Protein AF-A0A7S1ZWE1-F1 (afdb_monomer)

Mean predicted aligned error: 7.8 Å

Solvent-accessible surface area (backbone atoms only — not comparable to full-atom values): 15189 Å² total; per-residue (Å²): 117,78,50,63,82,40,37,36,95,47,71,61,21,52,50,37,43,72,73,41,57,68,42,61,48,43,5,52,45,46,49,44,50,51,55,50,45,71,73,50,65,96,72,86,59,89,56,47,69,55,62,68,70,50,79,91,72,79,73,26,60,78,77,51,53,70,70,60,45,57,70,66,75,43,65,64,58,48,55,51,38,51,50,48,54,53,52,52,51,51,52,48,62,58,24,46,47,71,77,56,55,70,68,57,41,48,52,19,30,48,51,37,63,57,35,44,50,73,43,50,61,68,87,61,60,59,75,68,61,62,68,54,53,52,44,51,51,50,37,51,50,38,45,74,70,63,79,51,52,68,66,60,40,48,52,53,49,49,49,54,54,53,50,48,52,42,57,51,65,46,47,28,61,75,69,68,46,70,38,76,44,75,47,82,77,65,52,69,48,45,75,35,62,95,90,65,42,44,34,44,79,45,74,40,53,97,74,60,39,77,45,78,42,70,53,89,90,55,84,79,58,94,92,56,86,66,24,24,62,88,62,92,54,25,42,68,54,32,25,58,45,66,42,43,72,66,84,87,46,91,48,51,73,83,82,78,78,87,131

Organism: Trieres chinensis (NCBI:txid1514140)

Sequence (259 aa):
REVEGFLGGRRESKRAYRDAPWWARMSLRLNALDKASATLGREGKDATAWLRSLPRKYDTPLHWSDDQLDACQYRHLNDAVENQRRRWRSAYDAISPDSVAYDEFVWGCETARSRCFSGPYSGTGAFDPKPYALTLFLVAGYVGTGLGTIEQAANGAALVLCGTVLKDFVLPKFLGSRKYVLCPYIDMANHVGTGGAQGEVAFEYFSDGYSLAVSGGRSVGAGEEVFISYGPRSNDQLLQYYGFSERANPHDVYVMPPL

Nearest PDB structures (foldseek):
  8qma-assembly1_J  TM=7.521E-01  e=1.037E-05  Sinapis alba
  8ras-assembly1_L  TM=7.416E-01  e=3.005E-05  Sinapis alba
  8rdj-assembly1_L  TM=7.555E-01  e=5.884E-05  Sinapis alba
  6ict-assembly1_A  TM=7.343E-01  e=5.261E-05  Homo 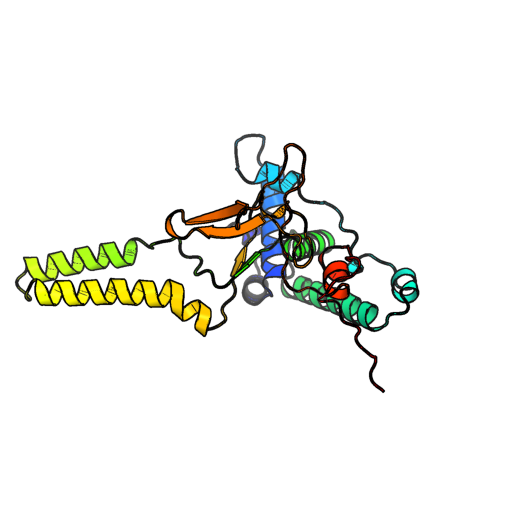sapiens
  8wa1-assembly1_J  TM=7.442E-01  e=1.289E-04  Nicotiana tabacum

InterPro domains:
  IPR046341 SET domain superfamily [SSF82199] (18-246)
  IPR050600 SETD3/SETD6 methyltransferase [PTHR13271] (49-254)

Secondary structure (DSSP, 8-state):
-GGGGTS-S-HHHHHHHHHS-HHHHHHHHHHHHHHHHHHS-SS--TTHHHHHHS-S---SGGGS-HHHHHHTT-HHHHHHHHHHHHHHHHHHHHH--SS--HHHHHHHHHHHHHH-EEE----SPSS-HHHHHHHHHHHHHHHHTTSS-HHHHHHHHHHHHHHHHIIIIIHHHHTTPPEEE--TTGGGPPB--TTT--EEEEEETTTTEEEEEE-TT----TT----B---S--HHHHHHHHS---TT-TT----PPP-

Structure (mmCIF, N/CA/C/O backbone):
data_AF-A0A7S1ZWE1-F1
#
_entry.id   AF-A0A7S1ZWE1-F1
#
loop_
_atom_site.group_PDB
_atom_site.id
_atom_site.type_symbol
_atom_site.label_atom_id
_atom_site.label_alt_id
_atom_site.label_comp_id
_atom_site.label_asym_id
_atom_site.label_entity_id
_atom_site.label_seq_id
_atom_site.pdbx_PDB_ins_code
_atom_site.Cartn_x
_atom_site.Cartn_y
_atom_site.Cartn_z
_atom_site.occupancy
_atom_site.B_iso_or_equiv
_atom_site.auth_seq_id
_atom_site.auth_comp_id
_atom_site.auth_asym_id
_atom_site.auth_atom_id
_atom_site.pdbx_PDB_model_num
ATOM 1 N N . ARG A 1 1 ? -11.728 15.839 3.314 1.00 44.72 1 ARG A N 1
ATOM 2 C CA . ARG A 1 1 ? -11.430 17.285 3.327 1.00 44.72 1 ARG A CA 1
ATOM 3 C C . ARG A 1 1 ? -10.074 17.600 2.698 1.00 44.72 1 ARG A C 1
ATOM 5 O O . ARG A 1 1 ? -10.073 18.378 1.766 1.00 44.72 1 ARG A O 1
ATOM 12 N N . GLU A 1 2 ? -8.955 16.967 3.080 1.00 58.53 2 GLU A N 1
ATOM 13 C CA . GLU A 1 2 ? -7.629 17.313 2.501 1.00 58.53 2 GLU A CA 1
ATOM 14 C C . GLU A 1 2 ? -7.470 17.031 0.993 1.00 58.53 2 GLU A C 1
ATOM 16 O O . GLU A 1 2 ? -6.880 17.836 0.287 1.00 58.53 2 GLU A O 1
ATOM 21 N N . VAL A 1 3 ? -8.038 15.939 0.463 1.00 58.56 3 VAL A N 1
ATOM 22 C CA . VAL A 1 3 ? -7.882 15.575 -0.967 1.00 58.56 3 VAL A CA 1
ATOM 23 C C . VAL A 1 3 ? -8.839 16.353 -1.886 1.00 58.56 3 VAL A C 1
ATOM 25 O O . VAL A 1 3 ? -8.628 16.424 -3.090 1.00 58.56 3 VAL A O 1
ATOM 28 N N . GLU A 1 4 ? -9.888 16.985 -1.346 1.00 62.97 4 GLU A N 1
ATOM 29 C CA . GLU A 1 4 ? -10.929 17.640 -2.158 1.00 62.97 4 GLU A CA 1
ATOM 30 C C . GLU A 1 4 ? -10.436 18.883 -2.906 1.00 62.97 4 GLU A C 1
ATOM 32 O O . GLU A 1 4 ? -11.048 19.239 -3.905 1.00 62.97 4 GLU A O 1
ATOM 37 N N . GLY A 1 5 ? -9.338 19.503 -2.459 1.00 63.78 5 GLY A N 1
ATOM 38 C CA . GLY A 1 5 ? -8.673 20.591 -3.187 1.00 63.78 5 GLY A CA 1
ATOM 39 C C . GLY A 1 5 ? -7.777 20.122 -4.341 1.00 63.78 5 GLY A C 1
ATOM 40 O O . GLY A 1 5 ? -7.359 20.941 -5.149 1.00 63.78 5 GLY A O 1
ATOM 41 N N . PHE A 1 6 ? -7.481 18.819 -4.421 1.00 64.50 6 PHE A N 1
ATOM 42 C CA . PHE A 1 6 ? -6.636 18.211 -5.463 1.00 64.50 6 PHE A CA 1
ATOM 43 C C . PHE A 1 6 ? -7.454 17.498 -6.545 1.00 64.50 6 PHE A C 1
ATOM 45 O O . PHE A 1 6 ? -6.979 17.271 -7.658 1.00 64.50 6 PHE A O 1
ATOM 52 N N . LEU A 1 7 ? -8.692 17.131 -6.211 1.00 67.50 7 LEU A N 1
ATOM 53 C CA . LEU A 1 7 ? -9.666 16.628 -7.168 1.00 67.50 7 LEU A CA 1
ATOM 54 C C . LEU A 1 7 ? -10.270 17.823 -7.885 1.00 67.50 7 LEU A C 1
ATOM 56 O O . LEU A 1 7 ? -10.742 18.747 -7.221 1.00 67.50 7 LEU A O 1
ATOM 60 N N . GLY A 1 8 ? -10.304 17.792 -9.216 1.00 60.78 8 GLY A N 1
ATOM 61 C CA . GLY A 1 8 ? -10.939 18.877 -9.944 1.00 60.78 8 GLY A CA 1
ATOM 62 C C . GLY A 1 8 ? -12.375 19.100 -9.489 1.00 60.78 8 GLY A C 1
ATOM 63 O O . GLY A 1 8 ? -13.066 18.174 -9.049 1.00 60.78 8 GLY A O 1
ATOM 64 N N . GLY A 1 9 ? -12.848 20.346 -9.587 1.00 63.97 9 GLY A N 1
ATOM 65 C CA . GLY A 1 9 ? -14.194 20.747 -9.145 1.00 63.97 9 GLY A CA 1
ATOM 66 C C . GLY A 1 9 ? -15.340 19.955 -9.802 1.00 63.97 9 GLY A C 1
ATOM 67 O O . GLY A 1 9 ? -16.495 20.057 -9.387 1.00 63.97 9 GLY A O 1
ATOM 68 N N . ARG A 1 10 ? -15.021 19.126 -10.802 1.00 76.00 10 ARG A N 1
ATOM 69 C CA . ARG A 1 10 ? -15.922 18.236 -11.529 1.00 76.00 10 ARG A CA 1
ATOM 70 C C . ARG A 1 10 ? -16.423 17.089 -10.647 1.00 76.00 10 ARG A C 1
ATOM 72 O O . ARG A 1 10 ? -15.665 16.328 -10.045 1.00 76.00 10 ARG A O 1
ATOM 79 N N . ARG A 1 11 ? -17.745 16.905 -10.638 1.00 78.75 11 ARG A N 1
ATOM 80 C CA . ARG A 1 11 ? -18.433 15.797 -9.949 1.00 78.75 11 ARG A CA 1
ATOM 81 C C . ARG A 1 11 ? -17.933 14.421 -10.407 1.00 78.75 11 ARG A C 1
ATOM 83 O O . ARG A 1 11 ? -17.868 13.497 -9.600 1.00 78.75 11 ARG A O 1
ATOM 90 N N . GLU A 1 12 ? -17.567 14.304 -11.680 1.00 81.25 12 GLU A N 1
ATOM 91 C CA . GLU A 1 12 ? -17.036 13.080 -12.284 1.00 81.25 12 GLU A CA 1
ATOM 92 C C . GLU A 1 12 ? -15.679 12.690 -11.693 1.00 81.25 12 GLU A C 1
ATOM 94 O O . GLU A 1 12 ? -15.538 11.556 -11.249 1.00 81.25 12 GLU A O 1
ATOM 99 N N . SER A 1 13 ? -14.744 13.635 -11.546 1.00 83.50 13 SER A N 1
ATOM 100 C CA . SER A 1 13 ? -13.440 13.402 -10.906 1.00 83.50 13 SER A CA 1
ATOM 101 C C . SER A 1 13 ? -13.579 12.909 -9.464 1.00 83.50 13 SER A C 1
ATOM 103 O O . SER A 1 13 ? -12.901 11.972 -9.046 1.00 83.50 13 SER A O 1
ATOM 105 N N . LYS A 1 14 ? -14.516 13.479 -8.693 1.00 86.69 14 LYS A N 1
ATOM 106 C CA . LYS A 1 14 ? -14.792 13.031 -7.315 1.00 86.69 14 LYS A CA 1
ATOM 107 C C . LYS A 1 14 ? -15.352 11.611 -7.264 1.00 86.69 14 LYS A C 1
ATOM 109 O O . LYS A 1 14 ? -14.991 10.835 -6.377 1.00 86.69 14 LYS A O 1
ATOM 114 N N . ARG A 1 15 ? -16.229 11.261 -8.211 1.00 89.88 15 ARG A N 1
ATOM 115 C CA . ARG A 1 15 ? -16.758 9.900 -8.341 1.00 89.88 15 ARG A CA 1
ATOM 116 C C . ARG A 1 15 ? -15.655 8.924 -8.750 1.00 89.88 15 ARG A C 1
ATOM 118 O O . ARG A 1 15 ? -15.488 7.913 -8.078 1.00 89.88 15 ARG A O 1
ATOM 125 N N . ALA A 1 16 ? -14.884 9.257 -9.783 1.00 91.25 16 ALA A N 1
ATOM 126 C CA . ALA A 1 16 ? -13.767 8.453 -10.259 1.00 91.25 16 ALA A CA 1
ATOM 127 C C . ALA A 1 16 ? -12.745 8.202 -9.145 1.00 91.25 16 ALA A C 1
ATOM 129 O O . ALA A 1 16 ? -12.340 7.065 -8.944 1.00 91.25 16 ALA A O 1
ATOM 130 N N . TYR A 1 17 ? -12.412 9.219 -8.343 1.00 91.88 17 TYR A N 1
ATOM 131 C CA . TYR A 1 17 ? -11.560 9.058 -7.164 1.00 91.88 17 TYR A CA 1
ATOM 132 C C . TYR A 1 17 ? -12.131 8.063 -6.152 1.00 91.88 17 TYR A C 1
ATOM 134 O O . TYR A 1 17 ? -11.409 7.191 -5.678 1.00 91.88 17 TYR A O 1
ATOM 142 N N . ARG A 1 18 ? -13.416 8.178 -5.796 1.00 91.06 18 ARG A N 1
ATOM 143 C CA . ARG A 1 18 ? -14.047 7.278 -4.819 1.00 91.06 18 ARG A CA 1
ATOM 144 C C . ARG A 1 18 ? -14.036 5.827 -5.300 1.00 91.06 18 ARG A C 1
ATOM 146 O O . ARG A 1 18 ? -13.806 4.928 -4.492 1.00 91.06 18 ARG A O 1
ATOM 153 N N . ASP A 1 19 ? -14.267 5.639 -6.593 1.00 93.56 19 ASP A N 1
ATOM 154 C CA . ASP A 1 19 ? -14.369 4.334 -7.237 1.00 93.56 19 ASP A CA 1
ATOM 155 C C . ASP A 1 19 ? -12.970 3.794 -7.648 1.00 93.56 19 ASP A C 1
ATOM 157 O O . ASP A 1 19 ? -12.836 2.643 -8.062 1.00 93.56 19 ASP A O 1
ATOM 161 N N . ALA A 1 20 ? -11.904 4.592 -7.485 1.00 94.44 20 ALA A N 1
ATOM 162 C CA . ALA A 1 20 ? -10.542 4.224 -7.852 1.00 94.44 20 ALA A CA 1
ATOM 163 C C . ALA A 1 20 ? -9.917 3.172 -6.911 1.00 94.44 20 ALA A C 1
ATOM 165 O O . ALA A 1 20 ? -10.218 3.112 -5.705 1.00 94.44 20 ALA A O 1
ATOM 166 N N . PRO A 1 21 ? -8.952 2.381 -7.420 1.00 95.00 21 PRO A N 1
ATOM 167 C CA . PRO A 1 21 ? -8.169 1.465 -6.601 1.00 95.00 21 PRO A CA 1
ATOM 168 C C . PRO A 1 21 ? -7.508 2.157 -5.403 1.00 95.00 21 PRO A C 1
ATOM 170 O O . PRO A 1 21 ? -7.177 3.343 -5.437 1.00 95.00 21 PRO A O 1
ATOM 173 N N . TRP A 1 22 ? -7.285 1.400 -4.327 1.00 94.50 22 TRP A N 1
ATOM 174 C CA . TRP A 1 22 ? -6.736 1.934 -3.074 1.00 94.50 22 TRP A CA 1
ATOM 175 C C . TRP A 1 22 ? -5.396 2.667 -3.266 1.00 94.50 22 TRP A C 1
ATOM 177 O O . TRP A 1 22 ? -5.188 3.703 -2.644 1.00 94.50 22 TRP A O 1
ATOM 187 N N . TRP A 1 23 ? -4.524 2.178 -4.154 1.00 96.06 23 TRP A N 1
ATOM 188 C CA . TRP A 1 23 ? -3.208 2.767 -4.415 1.00 96.06 23 TRP A CA 1
ATOM 189 C C . TRP A 1 23 ? -3.314 4.126 -5.115 1.00 96.06 23 TRP A C 1
ATOM 191 O O . TRP A 1 23 ? -2.570 5.037 -4.773 1.00 96.06 23 TRP A O 1
ATOM 201 N N . ALA A 1 24 ? -4.290 4.309 -6.011 1.00 96.88 24 ALA A N 1
ATOM 202 C CA . ALA A 1 24 ? -4.533 5.588 -6.679 1.00 96.88 24 ALA A CA 1
ATOM 203 C C . ALA A 1 24 ? -5.062 6.620 -5.678 1.00 96.88 24 ALA A C 1
ATOM 205 O O . ALA A 1 24 ? -4.609 7.765 -5.630 1.00 96.88 24 ALA A O 1
ATOM 206 N N . ARG A 1 25 ? -5.993 6.187 -4.815 1.00 94.94 25 ARG A N 1
ATOM 207 C CA . ARG A 1 25 ? -6.528 7.031 -3.742 1.00 94.94 25 ARG A CA 1
ATOM 208 C C . ARG A 1 25 ? -5.453 7.435 -2.736 1.00 94.94 25 ARG A C 1
ATOM 210 O O . ARG A 1 25 ? -5.439 8.588 -2.306 1.00 94.94 25 ARG A O 1
ATOM 217 N N . MET A 1 26 ? -4.572 6.500 -2.374 1.00 94.62 26 MET A N 1
ATOM 218 C CA . MET A 1 26 ? -3.449 6.747 -1.470 1.00 94.62 26 MET A CA 1
ATOM 219 C C . MET A 1 26 ? -2.411 7.670 -2.111 1.00 94.62 26 MET A C 1
ATOM 221 O O . MET A 1 26 ? -1.960 8.597 -1.451 1.00 94.62 26 MET A O 1
ATOM 225 N N . SER A 1 27 ? -2.106 7.489 -3.400 1.00 96.44 27 SER A N 1
ATOM 226 C CA . SER A 1 27 ? -1.184 8.349 -4.148 1.00 96.44 27 SER A CA 1
ATOM 227 C C . SER A 1 27 ? -1.590 9.823 -4.097 1.00 96.44 27 SER A C 1
ATOM 229 O O . SER A 1 27 ? -0.787 10.683 -3.735 1.00 96.44 27 SER A O 1
ATOM 231 N N . LEU A 1 28 ? -2.860 10.132 -4.375 1.00 94.94 28 LEU A N 1
ATOM 232 C CA . LEU A 1 28 ? -3.343 11.514 -4.314 1.00 94.94 28 LEU A CA 1
ATOM 233 C C . LEU A 1 28 ? -3.341 12.074 -2.889 1.00 94.94 28 LEU A C 1
ATOM 235 O O . LEU A 1 28 ? -3.086 13.259 -2.695 1.00 94.94 28 LEU A O 1
ATOM 239 N N . ARG A 1 29 ? -3.587 11.229 -1.881 1.00 91.81 29 ARG A N 1
ATOM 240 C CA . ARG A 1 29 ? -3.512 11.643 -0.476 1.00 91.81 29 ARG A CA 1
ATOM 241 C C . ARG A 1 29 ? -2.075 11.928 -0.042 1.00 91.81 29 ARG A C 1
ATOM 243 O O . ARG A 1 29 ? -1.851 12.922 0.636 1.00 91.81 29 ARG A O 1
ATOM 250 N N . LEU A 1 30 ? -1.117 11.106 -0.464 1.00 92.69 30 LEU A N 1
ATOM 251 C CA . LEU A 1 30 ? 0.311 11.329 -0.242 1.00 92.69 30 LEU A CA 1
ATOM 252 C C . LEU A 1 30 ? 0.774 12.636 -0.879 1.00 92.69 30 LEU A C 1
ATOM 254 O O . LEU A 1 30 ? 1.405 13.441 -0.209 1.00 92.69 30 LEU A O 1
ATOM 258 N N . ASN A 1 31 ? 0.390 12.886 -2.129 1.00 93.25 31 ASN A N 1
ATOM 259 C CA . ASN A 1 31 ? 0.706 14.136 -2.816 1.00 93.25 31 ASN A CA 1
ATOM 260 C C . ASN A 1 31 ? 0.089 15.360 -2.129 1.00 93.25 31 ASN A C 1
ATOM 262 O O . ASN A 1 31 ? 0.745 16.391 -1.995 1.00 93.25 31 ASN A O 1
ATOM 266 N N . ALA A 1 32 ? -1.154 15.241 -1.654 1.00 88.38 32 ALA A N 1
ATOM 267 C CA . ALA A 1 32 ? -1.799 16.297 -0.885 1.00 88.38 32 ALA A CA 1
ATOM 268 C C . ALA A 1 32 ? -1.034 16.610 0.412 1.00 88.38 32 ALA A C 1
ATOM 270 O O . ALA A 1 32 ? -0.810 17.778 0.732 1.00 88.38 32 ALA A O 1
ATOM 271 N N . LEU A 1 33 ? -0.603 15.569 1.132 1.00 86.88 33 LEU A N 1
ATOM 272 C CA . LEU A 1 33 ? 0.180 15.698 2.360 1.00 86.88 33 LEU A CA 1
ATOM 273 C C . LEU A 1 33 ? 1.576 16.272 2.098 1.00 86.88 33 LEU A C 1
ATOM 275 O O . LEU A 1 33 ? 1.996 17.172 2.819 1.00 86.88 33 LEU A O 1
ATOM 279 N N . ASP A 1 34 ? 2.271 15.805 1.062 1.00 87.88 34 ASP A N 1
ATOM 280 C CA . ASP A 1 34 ? 3.615 16.267 0.703 1.00 87.88 34 ASP A CA 1
ATOM 281 C C . ASP A 1 34 ? 3.607 17.761 0.342 1.00 87.88 34 ASP A C 1
ATOM 283 O O . ASP A 1 34 ? 4.366 18.545 0.916 1.00 87.88 34 ASP A O 1
ATOM 287 N N . LYS A 1 35 ? 2.648 18.196 -0.485 1.00 86.00 35 LYS A N 1
ATOM 288 C CA . LYS A 1 35 ? 2.465 19.612 -0.850 1.00 86.00 35 LYS A CA 1
ATOM 289 C C . LYS A 1 35 ? 2.065 20.478 0.339 1.00 86.00 35 LYS A C 1
ATOM 291 O O . LYS A 1 35 ? 2.621 21.560 0.523 1.00 86.00 35 LYS A O 1
ATOM 296 N N . ALA A 1 36 ? 1.160 19.994 1.190 1.00 80.12 36 ALA A N 1
ATOM 297 C CA . ALA A 1 36 ? 0.822 20.694 2.426 1.00 80.12 36 ALA A CA 1
ATOM 298 C C . ALA A 1 36 ? 2.052 20.832 3.345 1.00 80.12 36 ALA A C 1
ATOM 300 O O . ALA A 1 36 ? 2.296 21.911 3.885 1.00 80.12 36 ALA A O 1
ATOM 301 N N . SER A 1 37 ? 2.867 19.779 3.471 1.00 73.75 37 SER A N 1
ATOM 302 C CA . SER A 1 37 ? 4.083 19.768 4.297 1.00 73.75 37 SER A CA 1
ATOM 303 C C . SER A 1 37 ? 5.174 20.722 3.799 1.00 73.75 37 SER A C 1
ATOM 305 O O . SER A 1 37 ? 5.972 21.210 4.597 1.00 73.75 37 SER A O 1
ATOM 307 N N . ALA A 1 38 ? 5.194 21.026 2.497 1.00 68.12 38 ALA A N 1
ATOM 308 C CA . ALA A 1 38 ? 6.100 22.010 1.913 1.00 68.12 38 ALA A CA 1
ATOM 309 C C . ALA A 1 38 ? 5.701 23.456 2.264 1.00 68.12 38 ALA A C 1
ATOM 311 O O . ALA A 1 38 ? 6.566 24.315 2.408 1.00 68.12 38 ALA A O 1
ATOM 312 N N . THR A 1 39 ? 4.400 23.722 2.430 1.00 62.66 39 THR A N 1
ATOM 313 C CA . THR A 1 39 ? 3.870 25.062 2.764 1.00 62.66 39 THR A CA 1
ATOM 314 C C . THR A 1 39 ? 3.837 25.361 4.261 1.00 62.66 39 THR A C 1
ATOM 316 O O . THR A 1 39 ? 3.844 26.520 4.671 1.00 62.66 39 THR A O 1
ATOM 319 N N . LEU A 1 40 ? 3.804 24.320 5.089 1.00 54.59 40 LEU A N 1
ATOM 320 C CA . LEU A 1 40 ? 3.782 24.437 6.537 1.00 54.59 40 LEU A CA 1
ATOM 321 C C . LEU A 1 40 ? 5.234 24.434 7.021 1.00 54.59 40 LEU A C 1
ATOM 323 O O . LEU A 1 40 ? 5.912 23.407 6.993 1.00 54.59 40 LEU A O 1
ATOM 327 N N . GLY A 1 41 ? 5.731 25.608 7.419 1.00 50.34 41 GLY A N 1
ATOM 328 C CA . GLY A 1 41 ? 7.024 25.758 8.089 1.00 50.34 41 GLY A CA 1
ATOM 329 C C . GLY A 1 41 ? 7.151 24.868 9.337 1.00 50.34 41 GLY A C 1
ATOM 330 O O . GLY A 1 41 ? 6.238 24.126 9.679 1.00 50.34 41 GLY A O 1
ATOM 331 N N . ARG A 1 42 ? 8.305 24.934 10.018 1.00 49.84 42 ARG A N 1
ATOM 332 C CA . ARG A 1 42 ? 8.778 24.062 11.128 1.00 49.84 42 ARG A CA 1
ATOM 333 C C . ARG A 1 42 ? 7.866 23.920 12.372 1.00 49.84 42 ARG A C 1
ATOM 335 O O . ARG A 1 42 ? 8.322 23.422 13.395 1.00 49.84 42 ARG A O 1
ATOM 342 N N . GLU A 1 43 ? 6.599 24.290 12.310 1.00 43.59 43 GLU A N 1
ATOM 343 C CA . GLU A 1 43 ? 5.616 24.070 13.364 1.00 43.59 43 GLU A CA 1
ATOM 344 C C . GLU A 1 43 ? 4.913 22.716 13.170 1.00 43.59 43 GLU A C 1
ATOM 346 O O . GLU A 1 43 ? 3.870 22.594 12.532 1.00 43.59 43 GLU A O 1
ATOM 351 N N . GLY A 1 44 ? 5.553 21.670 13.698 1.00 46.59 44 GLY A N 1
ATOM 352 C CA . GLY A 1 44 ? 4.895 20.527 14.343 1.00 46.59 44 GLY A CA 1
ATOM 353 C C . GLY A 1 44 ? 3.637 19.924 13.706 1.00 46.59 44 GLY A C 1
ATOM 354 O O . GLY A 1 44 ? 2.654 19.718 14.412 1.00 46.59 44 GLY A O 1
ATOM 355 N N . LYS A 1 45 ? 3.658 19.555 12.418 1.00 52.62 45 LYS A N 1
ATOM 356 C CA . LYS A 1 45 ? 2.796 18.461 11.933 1.00 52.62 45 LYS A CA 1
ATOM 357 C C . LYS A 1 45 ? 3.604 17.169 11.866 1.00 52.62 45 LYS A C 1
ATOM 359 O O . LYS A 1 45 ? 4.577 17.078 11.119 1.00 52.62 45 LYS A O 1
ATOM 364 N N . ASP A 1 46 ? 3.165 16.192 12.652 1.00 67.06 46 ASP A N 1
ATOM 365 C CA . ASP A 1 46 ? 3.880 14.967 13.047 1.00 67.06 46 ASP A CA 1
ATOM 366 C C . ASP A 1 46 ? 4.411 14.115 11.870 1.00 67.06 46 ASP A C 1
ATOM 368 O O . ASP A 1 46 ? 5.417 13.421 11.977 1.00 67.06 46 ASP A O 1
ATOM 372 N N . ALA A 1 47 ? 3.793 14.218 10.688 1.00 74.69 47 ALA A N 1
ATOM 373 C CA . ALA A 1 47 ? 4.159 13.421 9.514 1.00 74.69 47 ALA A CA 1
ATOM 374 C C . ALA A 1 47 ? 5.215 14.063 8.590 1.00 74.69 47 ALA A C 1
ATOM 376 O O . ALA A 1 47 ? 5.715 13.392 7.689 1.00 74.69 47 ALA A O 1
ATOM 377 N N . THR A 1 48 ? 5.571 15.341 8.765 1.00 82.44 48 THR A N 1
ATOM 378 C CA . THR A 1 48 ? 6.456 16.049 7.818 1.00 82.44 48 THR A CA 1
ATOM 379 C C . THR A 1 48 ? 7.868 15.458 7.774 1.00 82.44 48 THR A C 1
ATOM 381 O O . THR A 1 48 ? 8.466 15.370 6.703 1.00 82.44 48 THR A O 1
ATOM 384 N N . ALA A 1 49 ? 8.416 15.043 8.922 1.00 85.75 49 ALA A N 1
ATOM 385 C CA . ALA A 1 49 ? 9.735 14.408 8.975 1.00 85.75 49 ALA A CA 1
ATOM 386 C C . ALA A 1 49 ? 9.742 13.071 8.219 1.00 85.75 49 ALA A C 1
ATOM 388 O O . ALA A 1 49 ? 10.638 12.827 7.414 1.00 85.75 49 ALA A O 1
ATOM 389 N N . TRP A 1 50 ? 8.698 12.263 8.413 1.00 89.88 50 TRP A N 1
ATOM 390 C CA . TRP A 1 50 ? 8.502 11.011 7.688 1.00 89.88 50 TRP A CA 1
ATOM 391 C C . TRP A 1 50 ? 8.311 11.235 6.179 1.00 89.88 50 TRP A C 1
ATOM 393 O O . TRP A 1 50 ? 8.990 10.602 5.382 1.00 89.88 50 TRP A O 1
ATOM 403 N N . LEU A 1 51 ? 7.484 12.196 5.751 1.00 90.44 51 LEU A N 1
ATOM 404 C CA . LEU A 1 51 ? 7.314 12.514 4.320 1.00 90.44 51 LEU A CA 1
ATOM 405 C C . LEU A 1 51 ? 8.635 12.916 3.648 1.00 90.44 51 LEU A C 1
ATOM 407 O O . LEU A 1 51 ? 8.886 12.584 2.488 1.00 90.44 51 LEU A O 1
ATOM 411 N N . ARG A 1 52 ? 9.506 13.626 4.374 1.00 89.69 52 ARG A N 1
ATOM 412 C CA . ARG A 1 52 ? 10.839 14.002 3.884 1.00 89.69 52 ARG A CA 1
ATOM 413 C C . ARG A 1 52 ? 11.808 12.824 3.817 1.00 89.69 52 ARG A C 1
ATOM 415 O O . ARG A 1 52 ? 12.714 12.882 2.993 1.00 89.69 52 ARG A O 1
ATOM 422 N N . SER A 1 53 ? 11.633 11.789 4.641 1.00 91.38 53 SER A N 1
ATOM 423 C CA . SER A 1 53 ? 12.475 10.588 4.591 1.00 91.38 53 SER A CA 1
ATOM 424 C C . SER A 1 53 ? 12.059 9.598 3.500 1.00 91.38 53 SER A C 1
ATOM 426 O O . SER A 1 53 ? 12.819 8.679 3.198 1.00 91.38 53 SER A O 1
ATOM 428 N N . LEU A 1 54 ? 10.888 9.779 2.877 1.00 94.12 54 LEU A N 1
ATOM 429 C CA . LEU A 1 54 ? 10.444 8.925 1.777 1.00 94.12 54 LEU A CA 1
ATOM 430 C C . LEU A 1 54 ? 11.349 9.064 0.535 1.00 94.12 54 LEU A C 1
ATOM 432 O O . LEU A 1 54 ? 11.736 10.183 0.175 1.00 94.12 54 LEU A O 1
ATOM 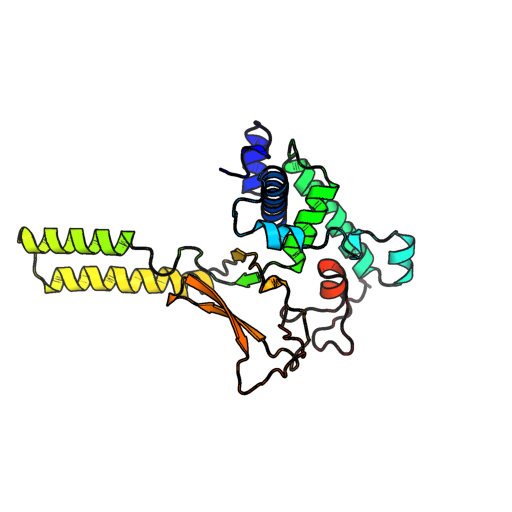436 N N . PRO A 1 55 ? 11.625 7.956 -0.185 1.00 94.69 55 PRO A N 1
ATOM 437 C CA . PRO A 1 55 ? 12.336 7.995 -1.455 1.00 94.69 55 PRO A CA 1
ATOM 438 C C . PRO A 1 55 ? 11.625 8.900 -2.459 1.00 94.69 55 PRO A C 1
ATOM 440 O O . PRO A 1 55 ? 10.402 8.858 -2.602 1.00 94.69 55 PRO A O 1
ATOM 443 N N . ARG A 1 56 ? 12.400 9.710 -3.182 1.00 93.75 56 ARG A N 1
ATOM 444 C CA . ARG A 1 56 ? 11.888 10.568 -4.267 1.00 93.75 56 ARG A CA 1
ATOM 445 C C . ARG A 1 56 ? 12.009 9.927 -5.644 1.00 93.75 56 ARG A C 1
ATOM 447 O O . ARG A 1 56 ? 11.387 10.396 -6.588 1.00 93.75 56 ARG A O 1
ATOM 454 N N . LYS A 1 57 ? 12.788 8.853 -5.739 1.00 93.31 57 LYS A N 1
ATOM 455 C CA . LYS A 1 57 ? 12.928 8.003 -6.917 1.00 93.31 57 LYS A CA 1
ATOM 456 C C . LYS A 1 57 ? 12.917 6.551 -6.467 1.00 93.31 57 LYS A C 1
ATOM 458 O O . LYS A 1 57 ? 13.446 6.242 -5.400 1.00 93.31 57 LYS A O 1
ATOM 463 N N . TYR A 1 58 ? 12.326 5.705 -7.291 1.00 94.75 58 TYR A N 1
ATOM 464 C CA . TYR A 1 58 ? 12.311 4.263 -7.125 1.00 94.75 58 TYR A CA 1
ATOM 465 C C . TYR A 1 58 ? 13.031 3.634 -8.315 1.00 94.75 58 TYR A C 1
ATOM 467 O O . TYR A 1 58 ? 12.981 4.173 -9.418 1.00 94.75 58 TYR A O 1
ATOM 475 N N . ASP A 1 59 ? 13.686 2.502 -8.083 1.00 90.25 59 ASP A N 1
ATOM 476 C CA . ASP A 1 59 ? 14.352 1.715 -9.126 1.00 90.25 59 ASP A CA 1
ATOM 477 C C . ASP A 1 59 ? 13.535 0.452 -9.435 1.00 90.25 59 ASP A C 1
ATOM 479 O O . ASP A 1 59 ? 14.019 -0.676 -9.388 1.00 90.25 59 ASP A O 1
ATOM 483 N N . THR A 1 60 ? 12.228 0.636 -9.642 1.00 97.25 60 THR A N 1
ATOM 484 C CA . THR A 1 60 ? 11.362 -0.459 -10.084 1.00 97.25 60 THR A CA 1
ATOM 485 C C . THR A 1 60 ? 11.417 -0.586 -11.610 1.00 97.25 60 THR A C 1
ATOM 487 O O . THR A 1 60 ? 11.600 0.421 -12.306 1.00 97.25 60 THR A O 1
ATOM 490 N N . PRO A 1 61 ? 11.139 -1.783 -12.161 1.00 97.94 61 PRO A N 1
ATOM 491 C CA . PRO A 1 61 ? 11.020 -1.996 -13.603 1.00 97.94 61 PRO A CA 1
ATOM 492 C C . PRO A 1 61 ? 10.035 -1.068 -14.325 1.00 97.94 61 PRO A C 1
ATOM 494 O O . PRO A 1 61 ? 10.099 -0.928 -15.543 1.00 97.94 61 PRO A O 1
ATOM 497 N N . LEU A 1 62 ? 9.138 -0.389 -13.597 1.00 97.44 62 LEU A N 1
ATOM 498 C CA . LEU A 1 62 ? 8.255 0.632 -14.157 1.00 97.44 62 LEU A CA 1
ATOM 499 C C . LEU A 1 62 ? 9.028 1.708 -14.937 1.00 97.44 62 LEU A C 1
ATOM 501 O O . LEU A 1 62 ? 8.531 2.171 -15.969 1.00 97.44 62 LEU A O 1
ATOM 505 N N . HIS A 1 63 ? 10.227 2.059 -14.462 1.00 96.75 63 HIS A N 1
ATOM 506 C CA . HIS A 1 63 ? 11.084 3.123 -14.997 1.00 96.75 63 HIS A CA 1
ATOM 507 C C . HIS A 1 63 ? 12.151 2.628 -15.980 1.00 96.75 63 HIS A C 1
ATOM 509 O O . HIS A 1 63 ? 12.878 3.444 -16.541 1.00 96.75 63 HIS A O 1
ATOM 515 N N . TRP A 1 64 ? 12.262 1.316 -16.188 1.00 96.81 64 TRP A N 1
ATOM 516 C CA . TRP A 1 64 ? 13.260 0.735 -17.086 1.00 96.81 64 TRP A CA 1
ATOM 517 C C . TRP A 1 64 ? 12.883 0.948 -18.555 1.00 96.81 64 TRP A C 1
ATOM 519 O O . TRP A 1 64 ? 11.701 0.973 -18.907 1.00 96.81 64 TRP A O 1
ATOM 529 N N . SER A 1 65 ? 13.877 1.096 -19.430 1.00 96.44 65 SER A N 1
ATOM 530 C CA . SER A 1 65 ? 13.640 1.087 -20.874 1.00 96.44 65 SER A CA 1
ATOM 531 C C . SER A 1 65 ? 13.182 -0.293 -21.348 1.00 96.44 65 SER A C 1
ATOM 533 O O . SER A 1 65 ? 13.392 -1.302 -20.671 1.00 96.44 65 SER A O 1
ATOM 535 N N . ASP A 1 66 ? 12.585 -0.345 -22.536 1.00 95.69 66 ASP A N 1
ATOM 536 C CA . ASP A 1 66 ? 12.173 -1.618 -23.129 1.00 95.69 66 ASP A CA 1
ATOM 537 C C . ASP A 1 66 ? 13.395 -2.527 -23.375 1.00 95.69 66 ASP A C 1
ATOM 539 O O . ASP A 1 66 ? 13.340 -3.706 -23.048 1.00 95.69 66 ASP A O 1
ATOM 543 N N . ASP A 1 67 ? 14.550 -1.964 -23.761 1.00 97.12 67 ASP A N 1
ATOM 544 C CA . ASP A 1 67 ? 15.817 -2.710 -23.866 1.00 97.12 67 ASP A CA 1
ATOM 545 C C . ASP A 1 67 ? 16.267 -3.322 -22.524 1.00 97.12 67 ASP A C 1
ATOM 547 O O . ASP A 1 67 ? 16.783 -4.438 -22.488 1.00 97.12 67 ASP A O 1
ATOM 551 N N . GLN A 1 68 ? 16.090 -2.606 -21.405 1.00 96.62 68 GLN A N 1
ATOM 552 C CA . GLN A 1 68 ? 16.429 -3.116 -20.070 1.00 96.62 68 GLN A CA 1
ATOM 553 C C . GLN A 1 68 ? 15.495 -4.257 -19.648 1.00 96.62 68 GLN A C 1
ATOM 555 O O . GLN A 1 68 ? 15.953 -5.227 -19.047 1.00 96.62 68 GLN A O 1
ATOM 560 N N . LEU A 1 69 ? 14.204 -4.154 -19.974 1.00 96.12 69 LEU A N 1
ATOM 561 C CA . LEU A 1 69 ? 13.219 -5.209 -19.725 1.00 96.12 69 LEU A CA 1
ATOM 562 C C . LEU A 1 69 ? 13.493 -6.442 -20.598 1.00 96.12 69 LEU A C 1
ATOM 564 O O . LEU A 1 69 ? 13.532 -7.568 -20.102 1.00 96.12 69 LEU A O 1
ATOM 568 N N . ASP A 1 70 ? 13.762 -6.244 -21.886 1.00 95.56 70 ASP A N 1
ATOM 569 C CA . ASP A 1 70 ? 14.093 -7.317 -22.826 1.00 95.56 70 ASP A CA 1
ATOM 570 C C . ASP A 1 70 ? 15.409 -8.017 -22.463 1.00 95.56 70 ASP A C 1
ATOM 572 O O . ASP A 1 70 ? 15.525 -9.238 -22.613 1.00 95.56 70 ASP A O 1
ATOM 576 N N . ALA A 1 71 ? 16.374 -7.288 -21.891 1.00 96.38 71 ALA A N 1
ATOM 577 C CA . ALA A 1 71 ? 17.613 -7.862 -21.372 1.00 96.38 71 ALA A CA 1
ATOM 578 C C . ALA A 1 71 ? 17.392 -8.845 -20.207 1.00 96.38 71 ALA A C 1
ATOM 580 O O . ALA A 1 71 ? 18.229 -9.723 -19.996 1.00 96.38 71 ALA A O 1
ATOM 581 N N . CYS A 1 72 ? 16.270 -8.761 -19.479 1.00 92.75 72 CYS A N 1
ATOM 582 C CA . CYS A 1 72 ? 15.905 -9.768 -18.476 1.00 92.75 72 CYS A CA 1
ATOM 583 C C . CYS A 1 72 ? 15.479 -11.106 -19.098 1.00 92.75 72 CYS A C 1
ATOM 585 O O . CYS A 1 72 ? 15.376 -12.097 -18.377 1.00 92.75 72 CYS A O 1
ATOM 587 N N . GLN A 1 73 ? 15.204 -11.142 -20.409 1.00 93.75 73 GLN A N 1
ATOM 588 C CA . GLN A 1 73 ? 14.770 -12.333 -21.149 1.00 93.75 73 GLN A CA 1
ATOM 589 C C . GLN A 1 73 ? 13.553 -13.034 -20.519 1.00 93.75 73 GLN A C 1
ATOM 591 O O . GLN A 1 73 ? 13.385 -14.250 -20.627 1.00 93.75 73 GLN A O 1
ATOM 596 N N . TYR A 1 74 ? 12.682 -12.263 -19.865 1.00 93.88 74 TYR A N 1
ATOM 597 C CA . TYR A 1 74 ? 11.544 -12.783 -19.117 1.00 93.88 74 TYR A CA 1
ATOM 598 C C . TYR A 1 74 ? 10.266 -12.019 -19.462 1.00 93.88 74 TYR A C 1
ATOM 600 O O . TYR A 1 74 ? 9.870 -11.062 -18.800 1.00 93.88 74 TYR A O 1
ATOM 608 N N . ARG A 1 75 ? 9.588 -12.488 -20.517 1.00 92.62 75 ARG A N 1
ATOM 609 C CA . ARG A 1 75 ? 8.392 -11.851 -21.090 1.00 92.62 75 ARG A CA 1
ATOM 610 C C . ARG A 1 75 ? 7.283 -11.582 -20.070 1.00 92.62 75 ARG A C 1
ATOM 612 O O . ARG A 1 75 ? 6.591 -10.578 -20.185 1.00 92.62 75 ARG A O 1
ATOM 619 N N . HIS A 1 76 ? 7.128 -12.450 -19.069 1.00 94.75 76 HIS A N 1
ATOM 620 C CA . HIS A 1 76 ? 6.114 -12.261 -18.035 1.00 94.75 76 HIS A CA 1
ATOM 621 C C . HIS A 1 76 ? 6.308 -10.946 -17.262 1.00 94.75 76 HIS A C 1
ATOM 623 O O . HIS A 1 76 ? 5.329 -10.243 -17.007 1.00 94.75 76 HIS A O 1
ATOM 629 N N . LEU A 1 77 ? 7.555 -10.578 -16.941 1.00 94.81 77 LEU A N 1
ATOM 630 C CA . LEU A 1 77 ? 7.858 -9.297 -16.304 1.00 94.81 77 LEU A CA 1
ATOM 631 C C . LEU A 1 77 ? 7.524 -8.129 -17.236 1.00 94.81 77 LEU A C 1
ATOM 633 O O . LEU A 1 77 ? 6.894 -7.171 -16.791 1.00 94.81 77 LEU A O 1
ATOM 637 N N . ASN A 1 78 ? 7.867 -8.229 -18.522 1.00 95.62 78 ASN A N 1
ATOM 638 C CA . ASN A 1 78 ? 7.583 -7.186 -19.515 1.00 95.62 78 ASN A CA 1
ATOM 639 C C . ASN A 1 78 ? 6.069 -6.929 -19.605 1.00 95.62 78 ASN A C 1
ATOM 641 O O . ASN A 1 78 ? 5.617 -5.795 -19.433 1.00 95.62 78 ASN A O 1
ATOM 645 N N . ASP A 1 79 ? 5.276 -7.995 -19.750 1.00 95.62 79 ASP A N 1
ATOM 646 C CA . ASP A 1 79 ? 3.811 -7.925 -19.795 1.00 95.62 79 ASP A CA 1
ATOM 647 C C . ASP A 1 79 ? 3.231 -7.340 -18.489 1.00 95.62 79 ASP A C 1
ATOM 649 O O . ASP A 1 79 ? 2.287 -6.538 -18.504 1.00 95.62 79 ASP A O 1
ATOM 653 N N . ALA A 1 80 ? 3.797 -7.714 -17.336 1.00 96.25 80 ALA A N 1
ATOM 654 C CA . ALA A 1 80 ? 3.373 -7.214 -16.031 1.00 96.25 80 ALA A CA 1
ATOM 655 C C . ALA A 1 80 ? 3.662 -5.713 -15.857 1.00 96.25 80 ALA A C 1
ATOM 657 O O . ALA A 1 80 ? 2.805 -4.983 -15.340 1.00 96.25 80 ALA A O 1
ATOM 658 N N . VAL A 1 81 ? 4.832 -5.245 -16.298 1.00 97.44 81 VAL A N 1
ATOM 659 C CA . VAL A 1 81 ? 5.237 -3.832 -16.264 1.00 97.44 81 VAL A CA 1
ATOM 660 C C . VAL A 1 81 ? 4.386 -3.005 -17.219 1.00 97.44 81 VAL A C 1
ATOM 662 O O . VAL A 1 81 ? 3.859 -1.964 -16.819 1.00 97.44 81 VAL A O 1
ATOM 665 N N . GLU A 1 82 ? 4.156 -3.478 -18.444 1.00 97.25 82 GLU A N 1
ATOM 666 C CA . GLU A 1 82 ? 3.299 -2.777 -19.400 1.00 97.25 82 GLU A CA 1
ATOM 667 C C . GLU A 1 82 ? 1.861 -2.661 -18.873 1.00 97.25 82 GLU A C 1
ATOM 669 O O . GLU A 1 82 ? 1.248 -1.587 -18.899 1.00 97.25 82 GLU A O 1
ATOM 674 N N . ASN A 1 83 ? 1.326 -3.740 -18.297 1.00 97.75 83 ASN A N 1
ATOM 675 C CA . ASN A 1 83 ? 0.014 -3.711 -17.664 1.00 97.75 83 ASN A CA 1
ATOM 676 C C . ASN A 1 83 ? -0.039 -2.713 -16.495 1.00 97.75 83 ASN A C 1
ATOM 678 O O . ASN A 1 83 ? -1.029 -1.994 -16.345 1.00 97.75 83 ASN A O 1
ATOM 682 N N . GLN A 1 84 ? 1.014 -2.623 -15.678 1.00 98.00 84 GLN A N 1
ATOM 683 C CA . GLN A 1 84 ? 1.109 -1.624 -14.612 1.00 98.00 84 GLN A CA 1
ATOM 684 C C . GLN A 1 84 ? 1.098 -0.197 -15.175 1.00 98.00 84 GLN A C 1
ATOM 686 O O . GLN A 1 84 ? 0.271 0.604 -14.728 1.00 98.00 84 GLN A O 1
ATOM 691 N N . ARG A 1 85 ? 1.930 0.098 -16.189 1.00 97.94 85 ARG A N 1
ATOM 692 C CA . ARG A 1 85 ? 1.973 1.400 -16.884 1.00 97.94 85 ARG A CA 1
ATOM 693 C C . ARG A 1 85 ? 0.583 1.796 -17.385 1.00 97.94 85 ARG A C 1
ATOM 695 O O . ARG A 1 85 ? 0.090 2.871 -17.040 1.00 97.94 85 ARG A O 1
ATOM 702 N N . ARG A 1 86 ? -0.101 0.902 -18.112 1.00 98.44 86 ARG A N 1
ATOM 703 C CA . ARG A 1 86 ? -1.462 1.147 -18.631 1.00 98.44 86 ARG A CA 1
ATOM 704 C C . ARG A 1 86 ? -2.483 1.377 -17.522 1.00 98.44 86 ARG A C 1
ATOM 706 O O . ARG A 1 86 ? -3.271 2.318 -17.597 1.00 98.44 86 ARG A O 1
ATOM 713 N N . ARG A 1 87 ? -2.492 0.533 -16.484 1.00 98.06 87 ARG A N 1
ATOM 714 C CA . ARG A 1 87 ? -3.469 0.632 -15.385 1.00 98.06 87 ARG A CA 1
ATOM 715 C C . ARG A 1 87 ? -3.312 1.922 -14.592 1.00 98.06 87 ARG A C 1
ATOM 717 O O . ARG A 1 87 ? -4.316 2.506 -14.191 1.00 98.06 87 ARG A O 1
ATOM 724 N N . TRP A 1 88 ? -2.079 2.355 -14.345 1.00 98.12 88 TRP A N 1
ATOM 725 C CA . TRP A 1 88 ? -1.815 3.579 -13.591 1.00 98.12 88 TRP A CA 1
ATOM 726 C C . TRP A 1 88 ? -2.151 4.818 -14.413 1.00 98.12 88 TRP A C 1
ATOM 728 O O . TRP A 1 88 ? -2.841 5.698 -13.901 1.00 98.12 88 TRP A O 1
ATOM 738 N N . ARG A 1 89 ? -1.783 4.835 -15.701 1.00 98.25 89 ARG A N 1
ATOM 739 C CA . ARG A 1 89 ? -2.187 5.878 -16.652 1.00 98.25 89 ARG A CA 1
ATOM 740 C C . ARG A 1 89 ? -3.704 6.016 -16.731 1.00 98.25 89 ARG A C 1
ATOM 742 O O . ARG A 1 89 ? -4.231 7.095 -16.492 1.00 98.25 89 ARG A O 1
ATOM 749 N N . SER A 1 90 ? -4.408 4.905 -16.946 1.00 98.00 90 SER A N 1
ATOM 750 C CA . SER A 1 90 ? -5.871 4.881 -17.033 1.00 98.00 90 SER A CA 1
ATOM 751 C C . SER A 1 90 ? -6.548 5.376 -15.750 1.00 98.00 90 SER A C 1
ATOM 753 O O . SER A 1 90 ? -7.499 6.152 -15.821 1.00 98.00 90 SER A O 1
ATOM 755 N N . ALA A 1 91 ? -6.047 4.984 -14.572 1.00 97.25 91 ALA A N 1
ATOM 756 C CA . ALA A 1 91 ? -6.579 5.481 -13.305 1.00 97.25 91 ALA A CA 1
ATOM 757 C C . ALA A 1 91 ? -6.341 6.987 -13.127 1.00 97.25 91 ALA A C 1
ATOM 759 O O . ALA A 1 91 ? -7.244 7.694 -12.681 1.00 97.25 91 ALA A O 1
ATOM 760 N N . TYR A 1 92 ? -5.154 7.482 -13.487 1.00 97.25 92 TYR A N 1
ATOM 761 C CA . TYR A 1 92 ? -4.852 8.909 -13.446 1.00 97.25 92 TYR A CA 1
ATOM 762 C C . TYR A 1 92 ? -5.771 9.700 -14.380 1.00 97.25 92 TYR A C 1
ATOM 764 O O . TYR A 1 92 ? -6.357 10.687 -13.947 1.00 97.25 92 TYR A O 1
ATOM 772 N N . ASP A 1 93 ? -5.949 9.246 -15.622 1.00 96.12 93 ASP A N 1
ATOM 773 C CA . ASP A 1 93 ? -6.777 9.928 -16.624 1.00 96.12 93 ASP A CA 1
ATOM 774 C C . ASP A 1 93 ? -8.254 9.945 -16.225 1.00 96.12 93 ASP A C 1
ATOM 776 O O . ASP A 1 93 ? -8.922 10.969 -16.356 1.00 96.12 93 ASP A O 1
ATOM 780 N N . ALA A 1 94 ? -8.758 8.838 -15.670 1.00 94.81 94 ALA A N 1
ATOM 781 C CA . ALA A 1 94 ? -10.131 8.751 -15.184 1.00 94.81 94 ALA A CA 1
ATOM 782 C C . ALA A 1 94 ? -10.399 9.708 -14.012 1.00 94.81 94 ALA A C 1
ATOM 784 O O . ALA A 1 94 ? -11.480 10.289 -13.916 1.00 94.81 94 ALA A O 1
ATOM 785 N N . ILE A 1 95 ? -9.430 9.874 -13.105 1.00 94.88 95 ILE A N 1
ATOM 786 C CA . ILE A 1 95 ? -9.554 10.818 -11.989 1.00 94.88 95 ILE A CA 1
ATOM 787 C C . ILE A 1 95 ? -9.357 12.258 -12.482 1.00 94.88 95 ILE A C 1
ATOM 789 O O . ILE A 1 95 ? -10.076 13.160 -12.043 1.00 94.88 95 ILE A O 1
ATOM 793 N N . SER A 1 96 ? -8.409 12.459 -13.402 1.00 93.88 96 SER A N 1
ATOM 794 C CA . SER A 1 96 ? -7.969 13.747 -13.937 1.00 93.88 96 SER A CA 1
ATOM 795 C C . SER A 1 96 ? -7.713 14.770 -12.816 1.00 93.88 96 SER A C 1
ATOM 797 O O . SER A 1 96 ? -8.457 15.750 -12.720 1.00 93.88 96 SER A O 1
ATOM 799 N N . PRO A 1 97 ? -6.723 14.536 -11.929 1.00 91.19 97 PRO A N 1
ATOM 800 C CA . PRO A 1 97 ? -6.410 15.461 -10.838 1.00 91.19 97 PRO A CA 1
ATOM 801 C C . PRO A 1 97 ? -5.865 16.793 -11.380 1.00 91.19 97 PRO A C 1
ATOM 803 O O . PRO A 1 97 ? -5.062 16.798 -12.308 1.00 91.19 97 PRO A O 1
ATOM 806 N N . ASP A 1 98 ? -6.270 17.920 -10.787 1.00 86.75 98 ASP A N 1
ATOM 807 C CA . ASP A 1 98 ? -5.939 19.258 -11.316 1.00 86.75 98 ASP A CA 1
ATOM 808 C C . ASP A 1 98 ? -4.515 19.702 -10.947 1.00 86.75 98 ASP A C 1
ATOM 810 O O . ASP A 1 98 ? -3.861 20.426 -11.692 1.00 86.75 98 ASP A O 1
ATOM 814 N N . SER A 1 99 ? -4.031 19.285 -9.777 1.00 85.62 99 SER A N 1
ATOM 815 C CA . SER A 1 99 ? -2.800 19.804 -9.172 1.00 85.62 99 SER A CA 1
ATOM 816 C C . SER A 1 99 ? -1.755 18.730 -8.893 1.00 85.62 99 SER A C 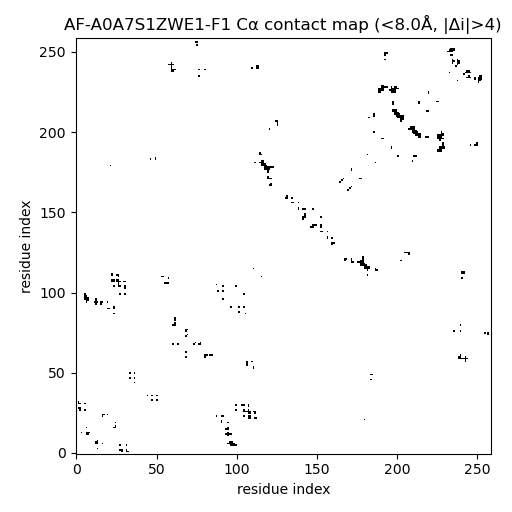1
ATOM 818 O O . SER A 1 99 ? -0.832 18.978 -8.123 1.00 85.62 99 SER A O 1
ATOM 820 N N . VAL A 1 100 ? -1.885 17.541 -9.490 1.00 93.25 100 VAL A N 1
ATOM 821 C CA . VAL A 1 100 ? -0.922 16.435 -9.367 1.00 93.25 100 VAL A CA 1
ATOM 822 C C . VAL A 1 100 ? -0.517 15.988 -10.765 1.00 93.25 100 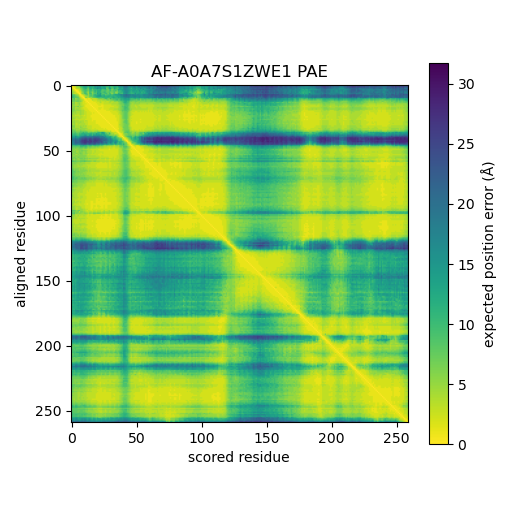VAL A C 1
ATOM 824 O O . VAL A 1 100 ? -1.359 15.497 -11.513 1.00 93.25 100 VAL A O 1
ATOM 827 N N . ALA A 1 101 ? 0.753 16.154 -11.126 1.00 95.81 101 ALA A N 1
ATOM 828 C CA . ALA A 1 101 ? 1.300 15.664 -12.387 1.00 95.81 101 ALA A CA 1
ATOM 829 C C . ALA A 1 101 ? 1.341 14.127 -12.410 1.00 95.81 101 ALA A C 1
ATOM 831 O O . ALA A 1 101 ? 1.267 13.469 -11.371 1.00 95.81 101 ALA A O 1
ATOM 832 N N . TYR A 1 102 ? 1.468 13.530 -13.596 1.00 97.31 102 TYR A N 1
ATOM 833 C CA . TYR A 1 102 ? 1.484 12.070 -13.703 1.00 97.31 102 TYR A CA 1
ATOM 834 C C . TYR A 1 102 ? 2.662 11.439 -12.950 1.00 97.31 102 TYR A C 1
ATOM 836 O O . TYR A 1 102 ? 2.456 10.475 -12.221 1.00 97.31 102 TYR A O 1
ATOM 844 N N . ASP A 1 103 ? 3.859 12.018 -13.036 1.00 97.12 103 ASP A N 1
ATOM 845 C CA . ASP A 1 103 ? 5.041 11.485 -12.344 1.00 97.12 103 ASP A CA 1
ATOM 846 C C . ASP A 1 103 ? 4.900 11.565 -10.815 1.00 97.12 103 ASP A C 1
ATOM 848 O O . ASP A 1 103 ? 5.275 10.644 -10.093 1.00 97.12 103 ASP A O 1
ATOM 852 N N . GLU A 1 104 ? 4.267 12.626 -10.310 1.00 96.81 104 GLU A N 1
ATOM 853 C CA . GLU A 1 104 ? 3.915 12.767 -8.892 1.00 96.81 104 GLU A CA 1
ATOM 854 C C . GLU A 1 104 ? 2.888 11.704 -8.460 1.00 96.81 104 GLU A C 1
ATOM 856 O O . GLU A 1 104 ? 2.973 11.117 -7.375 1.00 96.81 104 GLU A O 1
ATOM 861 N N . PHE A 1 105 ? 1.916 11.407 -9.326 1.00 97.56 105 PHE A N 1
ATOM 862 C CA . PHE A 1 105 ? 0.964 10.327 -9.098 1.00 97.56 105 PHE A CA 1
ATOM 863 C C . PHE A 1 105 ? 1.644 8.952 -9.106 1.00 97.56 105 PHE A C 1
ATOM 865 O O . PHE A 1 105 ? 1.327 8.117 -8.254 1.00 97.56 105 PHE A O 1
ATOM 872 N N . VAL A 1 106 ? 2.585 8.715 -10.022 1.00 98.19 106 VAL A N 1
ATOM 873 C CA . VAL A 1 106 ? 3.398 7.492 -10.083 1.00 98.19 106 VAL A CA 1
ATOM 874 C C . VAL A 1 106 ? 4.203 7.329 -8.794 1.00 98.19 106 VAL A C 1
ATOM 876 O O . VAL A 1 106 ? 4.078 6.289 -8.147 1.00 98.19 106 VAL A O 1
ATOM 879 N N . TRP A 1 107 ? 4.900 8.376 -8.338 1.00 97.81 107 TRP A N 1
ATOM 880 C CA . TRP A 1 107 ? 5.621 8.380 -7.058 1.00 97.81 107 TRP A CA 1
ATOM 881 C C . TRP A 1 107 ? 4.719 7.995 -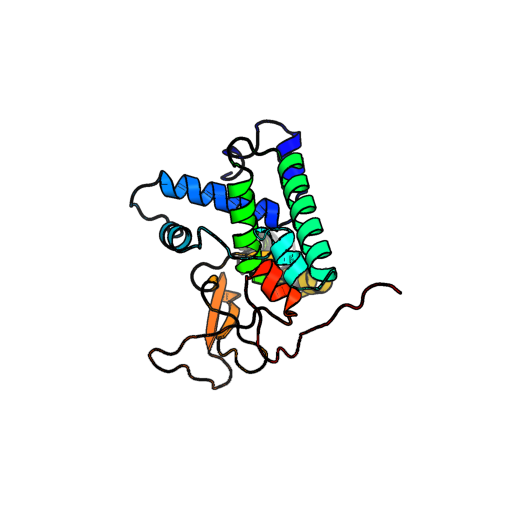5.877 1.00 97.81 107 TRP A C 1
ATOM 883 O O . TRP A 1 107 ? 5.078 7.153 -5.046 1.00 97.81 107 TRP A O 1
ATOM 893 N N . GLY A 1 108 ? 3.517 8.573 -5.803 1.00 97.50 108 GLY A N 1
ATOM 894 C CA . GLY A 1 108 ? 2.563 8.250 -4.744 1.00 97.50 108 GLY A CA 1
ATOM 895 C C . GLY A 1 108 ? 2.053 6.806 -4.830 1.00 97.50 108 GLY A C 1
ATOM 896 O O . GLY A 1 108 ? 1.803 6.178 -3.800 1.00 97.50 108 GLY A O 1
ATOM 897 N N . CYS A 1 109 ? 1.927 6.250 -6.038 1.00 98.06 109 CYS A N 1
ATOM 898 C CA . CYS A 1 109 ? 1.538 4.856 -6.243 1.00 98.06 109 CYS A CA 1
ATOM 899 C C . CYS A 1 109 ? 2.653 3.895 -5.818 1.00 98.06 109 CYS A C 1
ATOM 901 O O . CYS A 1 109 ? 2.363 2.927 -5.117 1.00 98.06 109 CYS A O 1
ATOM 903 N N . GLU A 1 110 ? 3.909 4.161 -6.184 1.00 98.00 110 GLU A N 1
ATOM 904 C CA . GLU A 1 110 ? 5.068 3.358 -5.764 1.00 98.00 110 GLU A CA 1
ATOM 905 C C . GLU A 1 110 ? 5.262 3.403 -4.251 1.00 98.00 110 GLU A C 1
ATOM 907 O O . GLU A 1 110 ? 5.401 2.358 -3.616 1.00 98.00 110 GLU A O 1
ATOM 912 N N . THR A 1 111 ? 5.144 4.589 -3.651 1.00 97.38 111 THR A N 1
ATOM 913 C CA . THR A 1 111 ? 5.177 4.763 -2.192 1.00 97.38 111 THR A CA 1
ATOM 914 C C . THR A 1 111 ? 4.070 3.953 -1.524 1.00 97.38 111 THR A C 1
ATOM 916 O O . THR A 1 111 ? 4.325 3.178 -0.607 1.00 97.38 111 THR A O 1
ATOM 919 N N . ALA A 1 112 ? 2.832 4.050 -2.013 1.00 96.25 112 ALA A N 1
ATOM 920 C CA . ALA A 1 112 ? 1.729 3.270 -1.466 1.00 96.25 112 ALA A CA 1
ATOM 921 C C . ALA A 1 112 ? 1.944 1.755 -1.640 1.00 96.25 112 ALA A C 1
ATOM 923 O O . ALA A 1 112 ? 1.647 0.979 -0.735 1.00 96.25 112 ALA A O 1
ATOM 924 N N . ARG A 1 113 ? 2.452 1.307 -2.792 1.00 96.19 113 ARG A N 1
ATOM 925 C CA . ARG A 1 113 ? 2.641 -0.119 -3.102 1.00 96.19 113 ARG A CA 1
ATOM 926 C C . ARG A 1 113 ? 3.775 -0.766 -2.313 1.00 96.19 113 ARG A C 1
ATOM 928 O O . ARG A 1 113 ? 3.602 -1.923 -1.937 1.00 96.19 113 ARG A O 1
ATOM 935 N N . SER A 1 114 ? 4.859 -0.034 -2.075 1.00 95.94 114 SER A N 1
ATOM 936 C CA . SER A 1 114 ? 6.056 -0.523 -1.382 1.00 95.94 114 SER A CA 1
ATOM 937 C C . SER A 1 114 ? 5.954 -0.432 0.143 1.00 95.94 114 SER A C 1
ATOM 939 O O . SER A 1 114 ? 6.577 -1.229 0.833 1.00 95.94 114 SER A O 1
ATOM 941 N N . ARG A 1 115 ? 5.152 0.500 0.682 1.00 95.44 115 ARG A N 1
ATOM 942 C CA . ARG A 1 115 ? 5.142 0.815 2.127 1.00 95.44 115 ARG A CA 1
ATOM 943 C C . ARG A 1 115 ? 3.821 0.548 2.846 1.00 95.44 115 ARG A C 1
ATOM 945 O O . ARG A 1 115 ? 3.778 0.596 4.072 1.00 95.44 115 ARG A O 1
ATOM 952 N N . CYS A 1 116 ? 2.720 0.298 2.128 1.00 93.06 116 CYS A N 1
ATOM 953 C CA . CYS A 1 116 ? 1.441 0.041 2.795 1.00 93.06 116 CYS A CA 1
ATOM 954 C C . CYS A 1 116 ? 1.380 -1.350 3.425 1.00 93.06 116 CYS A C 1
ATOM 956 O O . CYS A 1 116 ? 1.580 -2.368 2.760 1.00 93.06 116 CYS A O 1
ATOM 958 N N . PHE A 1 117 ? 0.906 -1.384 4.664 1.00 89.62 117 PHE A N 1
ATOM 959 C CA . PHE A 1 117 ? 0.446 -2.591 5.330 1.00 89.62 117 PHE A CA 1
ATOM 960 C C . PHE A 1 117 ? -1.004 -2.866 4.944 1.00 89.62 117 PHE A C 1
ATOM 962 O O . PHE A 1 117 ? -1.808 -1.943 4.784 1.00 89.62 117 PHE A O 1
ATOM 969 N N . SER A 1 118 ? -1.351 -4.146 4.799 1.00 86.81 118 SER A N 1
ATOM 970 C CA . SER A 1 118 ? -2.729 -4.565 4.548 1.00 86.81 118 SER A CA 1
ATOM 971 C C . SER A 1 118 ? -3.197 -5.580 5.575 1.00 86.81 118 SER A C 1
ATOM 973 O O . SER A 1 118 ? -2.467 -6.522 5.868 1.00 86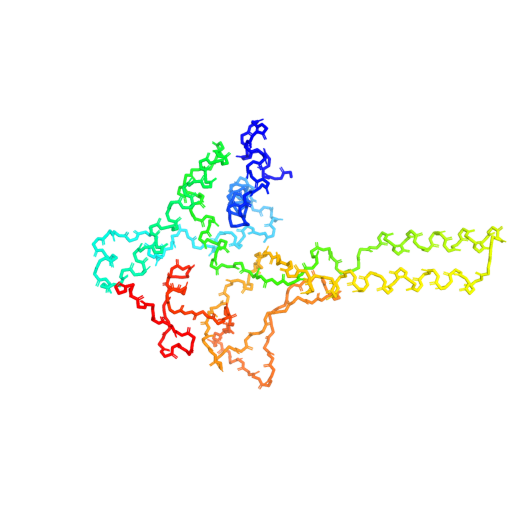.81 118 SER A O 1
ATOM 975 N N . GLY A 1 119 ? -4.427 -5.439 6.061 1.00 76.19 119 GLY A N 1
ATOM 976 C CA . GLY A 1 119 ? -4.992 -6.372 7.034 1.00 76.19 119 GLY A CA 1
ATOM 977 C C . GLY A 1 119 ? -6.505 -6.228 7.201 1.00 76.19 119 GLY A C 1
ATOM 978 O O . GLY A 1 119 ? -7.092 -5.278 6.669 1.00 76.19 119 GLY A O 1
ATOM 979 N N . PRO A 1 120 ? -7.148 -7.150 7.941 1.00 64.81 120 PRO A N 1
ATOM 980 C CA . PRO A 1 120 ? -8.594 -7.165 8.192 1.00 64.81 120 PRO A CA 1
ATOM 981 C C . PRO A 1 120 ? -9.044 -6.090 9.202 1.00 64.81 120 PRO A C 1
ATOM 983 O O . PRO A 1 120 ? -10.017 -6.275 9.925 1.00 64.81 120 PRO A O 1
ATOM 986 N N . TYR A 1 121 ? -8.323 -4.973 9.293 1.00 64.88 121 TYR A N 1
ATOM 987 C CA . TYR A 1 121 ? -8.546 -3.949 10.308 1.00 64.88 121 TYR A CA 1
ATOM 988 C C . TYR A 1 121 ? -9.896 -3.242 10.107 1.00 64.88 121 TYR A C 1
ATOM 990 O O . TYR A 1 121 ? -10.269 -2.891 8.985 1.00 64.88 121 TYR A O 1
ATOM 998 N N . SER A 1 122 ? -10.632 -2.997 11.193 1.00 57.28 122 SER A N 1
ATOM 999 C CA . SER A 1 122 ? -11.953 -2.359 11.164 1.00 57.28 122 SER A CA 1
ATOM 1000 C C . SER A 1 122 ? -11.880 -0.840 10.985 1.00 57.28 122 SER A C 1
ATOM 1002 O O . SER A 1 122 ? -12.871 -0.245 10.561 1.00 57.28 122 SER A O 1
ATOM 1004 N N . GLY A 1 123 ? -10.713 -0.190 11.151 1.00 53.59 123 GLY A N 1
ATOM 1005 C CA . GLY A 1 123 ? -10.476 1.251 10.905 1.00 53.59 123 GLY A CA 1
ATOM 1006 C C . GLY A 1 123 ? -11.345 2.222 11.700 1.00 53.59 123 GLY A C 1
ATOM 1007 O O . GLY A 1 123 ? -11.303 3.421 11.446 1.00 53.59 123 GLY A O 1
ATOM 1008 N N . THR A 1 124 ? -12.161 1.699 12.602 1.00 55.50 124 THR A N 1
ATOM 1009 C CA . THR A 1 124 ? -12.744 2.413 13.723 1.00 55.50 124 THR A CA 1
ATOM 1010 C C . THR A 1 124 ? -11.781 2.191 14.870 1.00 55.50 124 THR A C 1
ATOM 1012 O O . THR A 1 124 ? -11.384 1.043 15.085 1.00 55.50 124 THR A O 1
ATOM 1015 N N . GLY A 1 125 ? -11.376 3.267 15.544 1.00 57.00 125 GLY A N 1
ATOM 1016 C CA . GLY A 1 125 ? -10.478 3.138 16.680 1.00 57.00 125 GLY A CA 1
ATOM 1017 C C . GLY A 1 125 ? -11.014 2.116 17.676 1.00 57.00 125 GLY A C 1
ATOM 1018 O O . GLY A 1 125 ? -12.232 1.899 17.729 1.00 57.00 125 GLY A O 1
ATOM 1019 N N . ALA A 1 126 ? -10.136 1.422 18.393 1.00 55.41 126 ALA A N 1
ATOM 1020 C CA . ALA A 1 126 ? -10.600 0.414 19.335 1.00 55.41 126 ALA A CA 1
ATOM 1021 C C . ALA A 1 126 ? -11.607 1.017 20.314 1.00 55.41 126 ALA A C 1
ATOM 1023 O O . ALA A 1 126 ? -11.319 1.997 20.994 1.00 55.41 126 ALA A O 1
ATOM 1024 N N . PHE A 1 127 ? -12.803 0.424 20.331 1.00 65.25 127 PHE A N 1
ATOM 1025 C CA . PHE A 1 127 ? -13.996 0.956 20.985 1.00 65.25 127 PHE A CA 1
ATOM 1026 C C . PHE A 1 127 ? -14.444 2.334 20.466 1.00 65.25 127 PHE A C 1
ATOM 1028 O O . PHE A 1 127 ? -14.135 3.366 21.054 1.00 65.25 127 PHE A O 1
ATOM 1035 N N . ASP A 1 128 ? -15.307 2.363 19.441 1.00 74.50 128 ASP A N 1
ATOM 1036 C CA . ASP A 1 128 ? -16.155 3.543 19.212 1.00 74.50 128 ASP A CA 1
ATOM 1037 C C . ASP A 1 128 ? -17.035 3.749 20.462 1.00 74.50 128 ASP A C 1
ATOM 1039 O O . ASP A 1 128 ? -17.869 2.886 20.748 1.00 74.50 128 ASP A O 1
ATOM 1043 N N . PRO A 1 129 ? -16.886 4.846 21.232 1.00 82.88 129 PRO A N 1
ATOM 1044 C CA . PRO A 1 129 ? -17.618 5.025 22.483 1.00 82.88 129 PRO A CA 1
ATOM 1045 C C . PRO A 1 129 ? -19.109 5.294 22.256 1.00 82.88 129 PRO A C 1
ATOM 1047 O O . PRO A 1 129 ? -19.912 5.115 23.169 1.00 82.88 129 PRO A O 1
ATOM 1050 N N . LYS A 1 130 ? -19.508 5.719 21.051 1.00 86.25 130 LYS A N 1
ATOM 1051 C CA . LYS A 1 130 ? -20.888 6.119 20.736 1.00 86.25 130 LYS A CA 1
ATOM 1052 C C . LYS A 1 130 ? -21.919 5.012 20.977 1.00 86.25 130 LYS A C 1
ATOM 1054 O O . LYS A 1 130 ? -22.895 5.300 21.670 1.00 86.25 130 LYS A O 1
ATOM 1059 N N . PRO A 1 131 ? -21.758 3.775 20.458 1.00 87.06 131 PRO A N 1
ATOM 1060 C CA . PRO A 1 131 ? -22.697 2.691 20.742 1.00 87.06 131 PRO A CA 1
ATOM 1061 C C . PRO A 1 131 ? -22.825 2.406 22.241 1.00 87.06 131 PRO A C 1
ATOM 1063 O O . PRO A 1 131 ? -23.936 2.187 22.716 1.00 87.06 131 PRO A O 1
ATOM 1066 N N . TYR A 1 132 ? -21.734 2.477 23.007 1.00 88.62 132 TYR A N 1
ATOM 1067 C CA . TYR A 1 132 ? -21.761 2.227 24.451 1.00 88.62 132 TYR A CA 1
ATOM 1068 C C . TYR A 1 132 ? -22.422 3.364 25.228 1.00 88.62 132 TYR A C 1
ATOM 1070 O O . TYR A 1 132 ? -23.254 3.104 26.090 1.00 88.62 132 TYR A O 1
ATOM 1078 N N . ALA A 1 133 ? -22.118 4.617 24.887 1.00 91.19 133 ALA A N 1
ATOM 1079 C CA . ALA A 1 133 ? -22.748 5.787 25.490 1.00 91.19 133 ALA A CA 1
ATOM 1080 C C . ALA A 1 133 ? -24.259 5.808 25.222 1.00 91.19 133 ALA A C 1
ATOM 1082 O O . ALA A 1 133 ? -25.048 6.029 26.140 1.00 91.19 133 ALA A O 1
ATOM 1083 N N . LEU A 1 134 ? -24.671 5.508 23.984 1.00 93.25 134 LEU A N 1
ATOM 1084 C CA . LEU A 1 134 ? -26.081 5.369 23.630 1.00 93.25 134 LEU A CA 1
ATOM 1085 C C . LEU A 1 134 ? -26.735 4.218 24.402 1.00 93.25 134 LEU A C 1
ATOM 1087 O O . LEU A 1 134 ? -27.828 4.384 24.929 1.00 93.25 134 LEU A O 1
ATOM 1091 N N . THR A 1 135 ? -26.061 3.073 24.513 1.00 93.75 135 THR A N 1
ATOM 1092 C CA . THR A 1 135 ? -26.564 1.923 25.279 1.00 93.75 135 THR A CA 1
ATOM 1093 C C . THR A 1 135 ? -26.749 2.277 26.749 1.00 93.75 135 THR A C 1
ATOM 1095 O O . THR A 1 135 ? -27.796 1.985 27.313 1.00 93.75 135 THR A O 1
ATOM 1098 N N . LEU A 1 136 ? -25.780 2.958 27.360 1.00 94.19 136 LEU A N 1
ATOM 1099 C CA . LEU A 1 136 ? -25.850 3.380 28.757 1.00 94.19 136 LEU A CA 1
ATOM 1100 C C . LEU A 1 136 ? -26.998 4.373 28.986 1.00 94.19 136 LEU A C 1
ATOM 1102 O O . LEU A 1 136 ? -27.745 4.234 29.951 1.00 94.19 136 LEU A O 1
ATOM 1106 N N . PHE A 1 137 ? -27.185 5.320 28.062 1.00 95.31 137 PHE A N 1
ATOM 1107 C CA . PHE A 1 137 ? -28.323 6.239 28.069 1.00 95.31 137 PHE A CA 1
ATOM 1108 C C . PHE A 1 137 ? -29.664 5.494 27.975 1.00 95.31 137 PHE A C 1
ATOM 1110 O O . PHE A 1 137 ? -30.574 5.764 28.758 1.00 95.31 137 PHE A O 1
ATOM 1117 N N . LEU A 1 138 ? -29.779 4.525 27.062 1.00 95.12 138 LEU A N 1
ATOM 1118 C CA . LEU A 1 138 ? -30.994 3.725 26.886 1.00 95.12 138 LEU A CA 1
ATOM 1119 C C . LEU A 1 138 ? -31.285 2.842 28.104 1.00 95.12 138 LEU A C 1
ATOM 1121 O O . LEU A 1 138 ? -32.432 2.773 28.530 1.00 95.12 138 LEU A O 1
ATOM 1125 N N . VAL A 1 139 ? -30.266 2.215 28.696 1.00 95.00 139 VAL A N 1
ATOM 1126 C CA . VAL A 1 139 ? -30.391 1.416 29.926 1.00 95.00 139 VAL A CA 1
ATOM 1127 C C . VAL A 1 139 ? -30.865 2.288 31.087 1.00 95.00 139 VAL A C 1
ATOM 1129 O O . VAL A 1 139 ? -31.826 1.928 31.766 1.00 95.00 139 VAL A O 1
ATOM 1132 N N . ALA A 1 140 ? -30.238 3.451 31.287 1.00 94.31 140 ALA A N 1
ATOM 1133 C CA . ALA A 1 140 ? -30.617 4.386 32.342 1.00 94.31 140 ALA A CA 1
ATOM 1134 C C . ALA A 1 140 ? -32.060 4.883 32.169 1.00 94.31 140 ALA A C 1
ATOM 1136 O O . ALA A 1 140 ? -32.816 4.914 33.137 1.00 94.31 140 ALA A O 1
ATOM 1137 N N . GLY A 1 141 ? -32.464 5.212 30.937 1.00 95.38 141 GLY A N 1
ATOM 1138 C CA . GLY A 1 141 ? -33.839 5.594 30.624 1.00 95.38 141 GLY A CA 1
ATOM 1139 C C . GLY A 1 141 ? -34.834 4.454 30.853 1.00 95.38 141 GLY A C 1
ATOM 1140 O O . GLY A 1 141 ? -35.850 4.656 31.512 1.00 95.38 141 GLY A O 1
ATOM 1141 N N . TYR A 1 142 ? -34.537 3.250 30.362 1.00 94.62 142 TYR A N 1
ATOM 1142 C CA . TYR A 1 142 ? -35.418 2.082 30.453 1.00 94.62 142 TYR A CA 1
ATOM 1143 C C . TYR A 1 142 ? -35.687 1.661 31.903 1.00 94.62 142 TYR A C 1
ATOM 1145 O O . TYR A 1 142 ? -36.840 1.468 32.287 1.00 94.62 142 TYR A O 1
ATOM 1153 N N . VAL A 1 143 ? -34.636 1.596 32.727 1.00 94.25 143 VAL A N 1
ATOM 1154 C CA . VAL A 1 143 ? -34.754 1.256 34.154 1.00 94.25 143 VAL A CA 1
ATOM 1155 C C . VAL A 1 143 ? -35.323 2.433 34.952 1.00 94.25 143 VAL A C 1
ATOM 1157 O O . VAL A 1 143 ? -36.240 2.251 35.746 1.00 94.25 143 VAL A O 1
ATOM 1160 N N . GLY A 1 144 ? -34.829 3.653 34.720 1.00 94.06 144 GLY A N 1
ATOM 1161 C CA . GLY A 1 144 ? -35.220 4.846 35.480 1.00 94.06 144 GLY A CA 1
ATOM 1162 C C . GLY A 1 144 ? -36.670 5.288 35.270 1.00 94.06 144 GLY A C 1
ATOM 1163 O O . GLY A 1 144 ? -37.242 5.930 36.145 1.00 94.06 144 GLY A O 1
ATOM 1164 N N . THR A 1 145 ? -37.283 4.925 34.141 1.00 96.19 145 THR A N 1
ATOM 1165 C CA . THR A 1 145 ? -38.710 5.176 33.863 1.00 96.19 145 THR A CA 1
ATOM 1166 C C . THR A 1 145 ? -39.622 4.005 34.237 1.00 96.19 145 THR A C 1
ATOM 1168 O O . THR A 1 145 ? -40.837 4.119 34.101 1.00 96.19 145 THR A O 1
ATOM 1171 N N . GLY A 1 146 ? -39.065 2.884 34.715 1.00 92.88 146 GLY A N 1
ATOM 1172 C CA . GLY A 1 146 ? -39.835 1.693 35.080 1.00 92.88 146 GLY A CA 1
ATOM 1173 C C . GLY A 1 146 ? -40.413 0.917 33.890 1.00 92.88 146 GLY A C 1
ATOM 1174 O O . GLY A 1 146 ? -41.352 0.147 34.073 1.00 92.88 146 GLY A O 1
ATOM 1175 N N . LEU A 1 147 ? -39.874 1.099 32.678 1.00 92.56 147 LEU A N 1
ATOM 1176 C CA . LEU A 1 147 ? -40.324 0.390 31.469 1.00 92.56 147 LEU A CA 1
ATOM 1177 C C . LEU A 1 147 ? -39.947 -1.102 31.460 1.00 92.56 147 LEU A C 1
ATOM 1179 O O . LEU A 1 147 ? -40.509 -1.868 30.676 1.00 92.56 147 LEU A O 1
ATOM 1183 N N . GLY A 1 148 ? -39.012 -1.522 32.312 1.00 92.81 148 GLY A N 1
ATOM 1184 C CA . GLY A 1 148 ? -38.663 -2.925 32.507 1.00 92.81 148 GLY A CA 1
ATOM 1185 C C . GLY A 1 148 ? -37.601 -3.128 33.578 1.00 92.81 148 GLY A C 1
ATOM 1186 O O . GLY A 1 148 ? -37.266 -2.209 34.329 1.00 92.81 148 GLY A O 1
ATOM 1187 N N . THR A 1 149 ? -37.093 -4.356 33.672 1.00 94.19 149 THR A N 1
ATOM 1188 C CA . THR A 1 149 ? -36.184 -4.752 34.754 1.00 94.19 149 THR A CA 1
ATOM 1189 C C . THR A 1 149 ? -34.716 -4.510 34.412 1.00 94.19 149 THR A C 1
ATOM 1191 O O . THR A 1 149 ? -34.331 -4.346 33.248 1.00 94.19 149 THR A O 1
ATOM 1194 N N . ILE A 1 150 ? -33.869 -4.520 35.443 1.00 92.62 150 ILE A N 1
ATOM 1195 C CA . ILE A 1 150 ? -32.423 -4.368 35.273 1.00 92.62 150 ILE A CA 1
ATOM 1196 C C . ILE A 1 150 ? -31.831 -5.544 34.486 1.0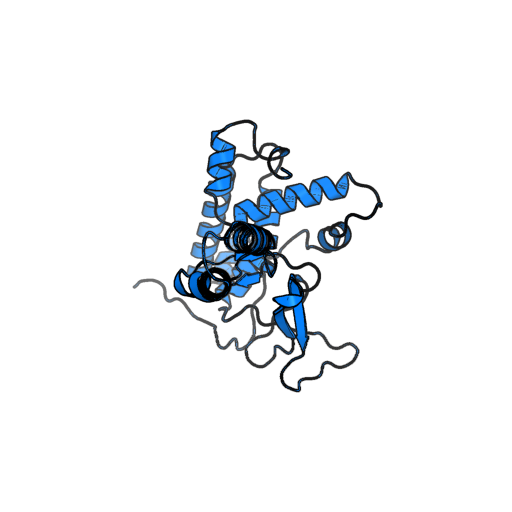0 92.62 150 ILE A C 1
ATOM 1198 O O . ILE A 1 150 ? -30.909 -5.348 33.700 1.00 92.62 150 ILE A O 1
ATOM 1202 N N . GLU A 1 151 ? -32.401 -6.746 34.619 1.00 93.62 151 GLU A N 1
ATOM 1203 C CA . GLU A 1 151 ? -31.989 -7.938 33.876 1.00 93.62 151 GLU A CA 1
ATOM 1204 C C . GLU A 1 151 ? -32.279 -7.792 32.378 1.00 93.62 151 GLU A C 1
ATOM 1206 O O . GLU A 1 151 ? -31.433 -8.120 31.546 1.00 93.62 151 GLU A O 1
ATOM 1211 N N . GLN A 1 152 ? -33.448 -7.255 32.010 1.00 91.56 152 GLN A N 1
ATOM 1212 C CA . GLN A 1 152 ? -33.788 -6.988 30.608 1.00 91.56 152 GLN A CA 1
ATOM 1213 C C . GLN A 1 152 ? -32.843 -5.947 29.997 1.00 91.56 152 GLN A C 1
ATOM 1215 O O . GLN A 1 152 ? -32.340 -6.138 28.886 1.00 91.56 152 GLN A O 1
ATOM 1220 N N . ALA A 1 153 ? -32.549 -4.882 30.747 1.00 92.00 153 ALA A N 1
ATOM 1221 C CA . ALA A 1 153 ? -31.605 -3.854 30.328 1.00 92.00 153 ALA A CA 1
ATOM 1222 C C . ALA A 1 153 ? -30.175 -4.410 30.182 1.00 92.00 153 ALA A C 1
ATOM 1224 O O . ALA A 1 153 ? -29.495 -4.120 29.196 1.00 92.00 153 ALA A O 1
ATOM 1225 N N . ALA A 1 154 ? -29.740 -5.262 31.117 1.00 92.06 154 ALA A N 1
ATOM 1226 C CA . ALA A 1 154 ? -28.439 -5.924 31.081 1.00 92.06 154 ALA A CA 1
ATOM 1227 C C . ALA A 1 154 ? -28.300 -6.859 29.871 1.00 92.06 154 ALA A C 1
ATOM 1229 O O . ALA A 1 154 ? -27.269 -6.833 29.202 1.00 92.06 154 ALA A O 1
ATOM 1230 N N . ASN A 1 155 ? -29.343 -7.620 29.527 1.00 93.06 155 ASN A N 1
ATOM 1231 C CA . ASN A 1 155 ? -29.350 -8.469 28.332 1.00 93.06 155 ASN A CA 1
ATOM 1232 C C . ASN A 1 155 ? -29.225 -7.645 27.040 1.00 93.06 155 ASN A C 1
ATOM 1234 O O . ASN A 1 155 ? -28.466 -8.010 26.141 1.00 93.06 155 ASN A O 1
ATOM 1238 N N . GLY A 1 156 ? -29.922 -6.506 26.957 1.00 91.75 156 GLY A N 1
ATOM 1239 C CA . GLY A 1 156 ? -29.792 -5.576 25.833 1.00 91.75 156 GLY A CA 1
ATOM 1240 C C . GLY A 1 156 ? -28.381 -4.989 25.720 1.00 91.75 156 GLY A C 1
ATOM 1241 O O . GLY A 1 156 ? -27.801 -4.969 24.634 1.00 91.75 156 GLY A O 1
ATOM 1242 N N . ALA A 1 157 ? -27.792 -4.578 26.845 1.00 92.31 157 ALA A N 1
ATOM 1243 C CA . ALA A 1 157 ? -26.421 -4.075 26.881 1.00 92.31 157 ALA A CA 1
ATOM 1244 C C . ALA A 1 157 ? -25.392 -5.149 26.489 1.00 92.31 157 ALA A C 1
ATOM 1246 O O . ALA A 1 157 ? -24.475 -4.874 25.710 1.00 92.31 157 ALA A O 1
ATOM 1247 N N . ALA A 1 158 ? -25.575 -6.384 26.966 1.00 92.12 158 ALA A N 1
ATOM 1248 C CA . ALA A 1 158 ? -24.745 -7.524 26.594 1.00 92.12 158 ALA A CA 1
ATOM 1249 C C . ALA A 1 158 ? -24.810 -7.799 25.083 1.00 92.12 158 ALA A C 1
ATOM 1251 O O . ALA A 1 158 ? -23.774 -8.022 24.459 1.00 92.12 158 ALA A O 1
ATOM 1252 N N . LEU A 1 159 ? -25.994 -7.698 24.467 1.00 92.81 159 LEU A N 1
ATOM 1253 C CA . LEU A 1 159 ? -26.150 -7.859 23.020 1.00 92.81 159 LEU A CA 1
ATOM 1254 C C . LEU A 1 159 ? -25.364 -6.803 22.231 1.00 92.81 159 LEU A C 1
ATOM 1256 O O . LEU A 1 159 ? -24.728 -7.144 21.234 1.00 92.81 159 LEU A O 1
ATOM 1260 N N . VAL A 1 160 ? -25.365 -5.539 22.671 1.00 89.88 160 VAL A N 1
ATOM 1261 C CA . VAL A 1 160 ? -24.581 -4.477 22.014 1.00 89.88 160 VAL A CA 1
ATOM 1262 C C . VAL A 1 160 ? -23.081 -4.739 22.144 1.00 89.88 160 VAL A C 1
ATOM 1264 O O . VAL A 1 160 ? -22.353 -4.609 21.156 1.00 89.88 160 VAL A O 1
ATOM 1267 N N . LEU A 1 161 ? -22.614 -5.156 23.324 1.00 87.19 161 LEU A N 1
ATOM 1268 C CA . LEU A 1 161 ? -21.210 -5.511 23.543 1.00 87.19 161 LEU A CA 1
ATOM 1269 C C . LEU A 1 161 ? -20.788 -6.672 22.628 1.00 87.19 161 LEU A C 1
ATOM 1271 O O . LEU A 1 161 ? -19.835 -6.539 21.858 1.00 87.19 161 LEU A O 1
ATOM 1275 N N . CYS A 1 162 ? -21.534 -7.780 22.647 1.00 88.56 162 CYS A N 1
ATOM 1276 C CA . CYS A 1 162 ? -21.270 -8.945 21.802 1.00 88.56 162 CYS A CA 1
ATOM 1277 C C . CYS A 1 162 ? -21.350 -8.604 20.308 1.00 88.56 162 CYS A C 1
ATOM 1279 O O . CYS A 1 162 ? -20.494 -9.027 19.532 1.00 88.56 162 CYS A O 1
ATOM 1281 N N . GLY A 1 163 ? -22.344 -7.811 19.901 1.00 87.75 163 GLY A N 1
ATOM 1282 C CA . GLY A 1 163 ? -22.512 -7.364 18.520 1.00 87.75 163 GLY A CA 1
ATOM 1283 C C . GLY A 1 163 ? -21.354 -6.493 18.035 1.00 87.75 163 GLY A C 1
ATOM 1284 O O . GLY A 1 163 ? -20.927 -6.630 16.889 1.00 87.75 163 GLY A O 1
ATOM 1285 N N . THR A 1 164 ? -20.794 -5.651 18.907 1.00 82.75 164 THR A N 1
ATOM 1286 C CA . THR A 1 164 ? -19.637 -4.807 18.571 1.00 82.75 164 THR A CA 1
ATOM 1287 C C . THR A 1 164 ? -18.373 -5.648 18.407 1.00 82.75 164 THR A C 1
ATOM 1289 O O . THR A 1 164 ? -17.687 -5.523 17.396 1.00 82.75 164 THR A O 1
ATOM 1292 N N . VAL A 1 165 ? -18.126 -6.605 19.311 1.00 80.44 165 VAL A N 1
ATOM 1293 C CA . VAL A 1 165 ? -17.014 -7.565 19.174 1.00 80.44 165 VAL A CA 1
ATOM 1294 C C . VAL A 1 165 ? -17.142 -8.382 17.882 1.00 80.44 165 VAL A C 1
ATOM 1296 O O . VAL A 1 165 ? -16.174 -8.526 17.134 1.00 80.44 165 VAL A O 1
ATOM 1299 N N . LEU A 1 166 ? -18.341 -8.884 17.569 1.00 83.38 166 LEU A N 1
ATOM 1300 C CA . LEU A 1 166 ? -18.596 -9.629 16.334 1.00 83.38 166 LEU A CA 1
ATOM 1301 C C . LEU A 1 166 ? -18.321 -8.767 15.090 1.00 83.38 166 LEU A C 1
ATOM 1303 O O . LEU A 1 166 ? -17.642 -9.206 14.158 1.00 83.38 166 LEU A O 1
ATOM 1307 N N . LYS A 1 167 ? -18.822 -7.529 15.077 1.00 82.69 167 LYS A N 1
ATOM 1308 C CA . LYS A 1 167 ? -18.627 -6.579 13.979 1.00 82.69 167 LYS A CA 1
ATOM 1309 C C . LYS A 1 167 ? -17.153 -6.232 13.765 1.00 82.69 167 LYS A C 1
ATOM 1311 O O . LYS A 1 167 ? -16.743 -6.116 12.614 1.00 82.69 167 LYS A O 1
ATOM 1316 N N . ASP A 1 168 ? -16.379 -6.065 14.833 1.00 76.31 168 ASP A N 1
ATOM 1317 C CA . ASP A 1 168 ? -15.013 -5.546 14.733 1.00 76.31 168 ASP A CA 1
ATOM 1318 C C . ASP A 1 168 ? -13.971 -6.648 14.497 1.00 76.31 168 ASP A C 1
ATOM 1320 O O . ASP A 1 168 ? -12.997 -6.421 13.781 1.00 76.31 168 ASP A O 1
ATOM 1324 N N . PHE A 1 169 ? -14.187 -7.861 15.019 1.00 74.06 169 PHE A N 1
ATOM 1325 C CA . PHE A 1 169 ? -13.199 -8.947 14.937 1.00 74.06 169 PHE A CA 1
ATOM 1326 C C . PHE A 1 169 ? -13.578 -10.087 13.997 1.00 74.06 169 PHE A C 1
ATOM 1328 O O . PHE A 1 169 ? -12.692 -10.732 13.425 1.00 74.06 169 PHE A O 1
ATOM 1335 N N . VAL A 1 170 ? -14.872 -10.371 13.854 1.00 78.19 170 VAL A N 1
ATOM 1336 C CA . VAL A 1 170 ? -15.351 -11.564 13.147 1.00 78.19 170 VAL A CA 1
ATOM 1337 C C . VAL A 1 170 ? -15.757 -11.199 11.725 1.00 78.19 170 VAL A C 1
ATOM 1339 O O . VAL A 1 170 ? -15.207 -11.741 10.765 1.00 78.19 170 VAL A O 1
ATOM 1342 N N . LEU A 1 171 ? -16.643 -10.216 11.567 1.00 79.88 171 LEU A N 1
ATOM 1343 C CA . LEU A 1 171 ? -17.177 -9.829 10.261 1.00 79.88 171 LEU A CA 1
ATOM 1344 C C . LEU A 1 171 ? -16.098 -9.422 9.228 1.00 79.88 171 LEU A C 1
ATOM 1346 O O . LEU A 1 171 ? -16.193 -9.880 8.087 1.00 79.88 171 LEU A O 1
ATOM 1350 N N . PRO A 1 172 ? -15.040 -8.653 9.568 1.00 75.50 172 PRO A N 1
ATOM 1351 C CA . PRO A 1 172 ? -14.025 -8.251 8.592 1.00 75.50 172 PRO A CA 1
ATOM 1352 C C . PRO A 1 172 ? -13.219 -9.437 8.056 1.00 75.50 172 PRO A C 1
ATOM 1354 O O . PRO A 1 172 ? -12.863 -9.456 6.876 1.00 75.50 172 PRO A O 1
ATOM 1357 N N . LYS A 1 173 ? -12.975 -10.448 8.904 1.00 73.94 173 LYS A N 1
ATOM 1358 C CA . LYS A 1 173 ? -12.278 -11.683 8.522 1.00 73.94 173 LYS A CA 1
ATOM 1359 C C . LYS A 1 173 ? -13.126 -12.523 7.568 1.00 73.94 173 LYS A C 1
ATOM 1361 O O . LYS A 1 173 ? -12.603 -12.999 6.567 1.00 73.94 173 LYS A O 1
ATOM 1366 N N . PHE A 1 174 ? -14.427 -12.651 7.838 1.00 76.56 174 PHE A N 1
ATOM 1367 C CA . PHE A 1 174 ? -15.348 -13.409 6.983 1.00 76.56 174 PHE A CA 1
ATOM 1368 C C . PHE A 1 174 ? -15.635 -12.724 5.642 1.00 76.56 174 PHE A C 1
ATOM 1370 O O . PHE A 1 174 ? -15.707 -13.396 4.618 1.00 76.56 174 PHE A O 1
ATOM 1377 N N . LEU A 1 175 ? -15.762 -11.394 5.619 1.00 78.06 175 LEU A N 1
ATOM 1378 C CA . LEU A 1 175 ? -16.035 -10.640 4.389 1.00 78.06 175 LEU A CA 1
ATOM 1379 C C . LEU A 1 175 ? -14.782 -10.373 3.537 1.00 78.06 175 LEU A C 1
ATOM 1381 O O . LEU A 1 175 ? -14.880 -9.706 2.507 1.00 78.06 175 LEU A O 1
ATOM 1385 N N . GLY A 1 176 ? -13.597 -10.819 3.969 1.00 68.31 176 GLY A N 1
ATOM 1386 C CA . GLY A 1 176 ? -12.341 -10.617 3.237 1.00 68.31 176 GLY A CA 1
ATOM 1387 C C . GLY A 1 176 ? -11.975 -9.145 3.010 1.00 68.31 176 GLY A C 1
ATOM 1388 O O . GLY A 1 176 ? -11.195 -8.826 2.111 1.00 68.31 176 GLY A O 1
ATOM 1389 N N . SER A 1 177 ? -12.543 -8.231 3.799 1.00 70.00 177 SER A N 1
ATOM 1390 C CA . SER A 1 177 ? -12.339 -6.795 3.627 1.00 70.00 177 SER A CA 1
ATOM 1391 C C . SER A 1 177 ? -10.933 -6.415 4.078 1.00 70.00 177 SER A C 1
ATOM 1393 O O . SER A 1 177 ? -10.581 -6.576 5.244 1.00 70.00 177 SER A O 1
ATOM 1395 N N . ARG A 1 178 ? -10.119 -5.900 3.152 1.00 76.88 178 ARG A N 1
ATOM 1396 C CA . ARG A 1 178 ? -8.758 -5.435 3.446 1.00 76.88 178 ARG A CA 1
ATOM 1397 C C . ARG A 1 178 ? -8.719 -3.922 3.534 1.00 76.88 178 ARG A C 1
ATOM 1399 O O . ARG A 1 178 ? -9.201 -3.226 2.639 1.00 76.88 178 ARG A O 1
ATOM 1406 N N . LYS A 1 179 ? -8.087 -3.417 4.587 1.00 83.19 179 LYS A N 1
ATOM 1407 C CA . LYS A 1 179 ? -7.668 -2.018 4.671 1.00 83.19 179 LYS A CA 1
ATOM 1408 C C . LYS A 1 179 ? -6.192 -1.904 4.349 1.00 83.19 179 LYS A C 1
ATOM 1410 O O . LYS A 1 179 ? -5.447 -2.855 4.562 1.00 83.19 179 LYS A O 1
ATOM 1415 N N . TYR A 1 180 ? -5.815 -0.745 3.825 1.00 89.25 180 TYR A N 1
ATOM 1416 C CA . TYR A 1 180 ? -4.444 -0.395 3.479 1.00 89.25 180 TYR A CA 1
ATOM 1417 C C . TYR A 1 180 ? -4.058 0.846 4.265 1.00 89.25 180 TYR A C 1
ATOM 1419 O O . TYR A 1 180 ? -4.795 1.837 4.242 1.00 89.25 180 TYR A O 1
ATOM 1427 N N . VAL A 1 181 ? -2.933 0.778 4.963 1.00 88.62 181 VAL A N 1
ATOM 1428 C CA . VAL A 1 181 ? -2.456 1.843 5.842 1.00 88.62 181 VAL A CA 1
ATOM 1429 C C . VAL A 1 181 ? -0.970 2.073 5.614 1.00 88.62 181 VAL A C 1
ATOM 1431 O O . VAL A 1 181 ? -0.233 1.134 5.325 1.00 88.62 181 VAL A O 1
ATOM 1434 N N . LEU A 1 182 ? -0.537 3.320 5.757 1.00 90.56 182 LEU A N 1
ATOM 1435 C CA . LEU A 1 182 ? 0.873 3.656 5.909 1.00 90.56 182 LEU A CA 1
ATOM 1436 C C . LEU A 1 182 ? 1.131 3.866 7.392 1.00 90.56 182 LEU A C 1
ATOM 1438 O O . LEU A 1 182 ? 0.370 4.579 8.049 1.00 90.56 182 LEU A O 1
ATOM 1442 N N . CYS A 1 183 ? 2.187 3.240 7.894 1.00 90.12 183 CYS A N 1
ATOM 1443 C CA . CYS A 1 183 ? 2.591 3.315 9.288 1.00 90.12 183 CYS A CA 1
ATOM 1444 C C . CYS A 1 183 ? 3.958 3.999 9.334 1.00 90.12 183 CYS A C 1
ATOM 1446 O O . CYS A 1 183 ? 4.962 3.300 9.192 1.00 90.12 183 CYS A O 1
ATOM 1448 N N . PRO A 1 184 ? 4.012 5.338 9.481 1.00 89.88 184 PRO A N 1
ATOM 1449 C CA . PRO A 1 184 ? 5.272 6.052 9.621 1.00 89.88 184 PRO A CA 1
ATOM 1450 C C . PRO A 1 184 ? 6.204 5.379 10.628 1.00 89.88 184 PRO A C 1
ATOM 1452 O O . PRO A 1 184 ? 5.745 4.904 11.667 1.00 89.88 184 PRO A O 1
ATOM 1455 N N . TYR A 1 185 ? 7.498 5.344 10.310 1.00 87.94 185 TYR A N 1
ATOM 1456 C CA . TYR A 1 185 ? 8.568 4.647 11.042 1.00 87.94 185 TYR A CA 1
ATOM 1457 C C . TYR A 1 185 ? 8.553 3.123 10.887 1.00 87.94 185 TYR A C 1
ATOM 1459 O O . TYR A 1 185 ? 9.588 2.549 10.564 1.00 87.94 185 TYR A O 1
ATOM 1467 N N . ILE A 1 186 ? 7.405 2.465 11.056 1.00 92.50 186 ILE A N 1
ATOM 1468 C CA . ILE A 1 186 ? 7.297 1.005 10.881 1.00 92.50 186 ILE A CA 1
ATOM 1469 C C . ILE A 1 186 ? 7.538 0.616 9.413 1.00 92.50 186 ILE A C 1
ATOM 1471 O O . ILE A 1 186 ? 8.174 -0.395 9.129 1.00 92.50 186 ILE A O 1
ATOM 1475 N N . ASP A 1 187 ? 7.092 1.451 8.473 1.00 94.38 187 ASP A N 1
ATOM 1476 C CA . ASP A 1 187 ? 7.283 1.275 7.030 1.00 94.38 187 ASP A CA 1
ATOM 1477 C C . ASP A 1 187 ? 8.736 1.439 6.546 1.00 94.38 187 ASP A C 1
ATOM 1479 O O . ASP A 1 187 ? 9.001 1.310 5.352 1.00 94.38 187 ASP A O 1
ATOM 1483 N N . MET A 1 188 ? 9.668 1.753 7.449 1.00 94.31 188 MET A N 1
ATOM 1484 C CA . MET A 1 188 ? 11.101 1.834 7.156 1.00 94.31 188 MET A CA 1
ATOM 1485 C C . MET A 1 188 ? 11.821 0.497 7.356 1.00 94.31 188 MET A C 1
ATOM 1487 O O . MET A 1 188 ? 12.957 0.366 6.913 1.00 94.31 188 MET A O 1
ATOM 1491 N N . ALA A 1 189 ? 11.189 -0.484 8.010 1.00 95.06 189 ALA A N 1
ATOM 1492 C CA . ALA A 1 189 ? 11.788 -1.796 8.219 1.00 95.06 189 ALA A CA 1
ATOM 1493 C C . ALA A 1 189 ? 11.879 -2.575 6.897 1.00 95.06 189 ALA A C 1
ATOM 1495 O O . ALA A 1 189 ? 10.887 -2.730 6.171 1.00 95.06 189 ALA A O 1
ATOM 1496 N N . ASN A 1 190 ? 13.074 -3.079 6.592 1.00 95.12 190 ASN A N 1
ATOM 1497 C CA . ASN A 1 190 ? 13.328 -3.834 5.372 1.00 95.12 190 ASN A CA 1
ATOM 1498 C C . ASN A 1 190 ? 12.756 -5.252 5.436 1.00 95.12 190 ASN A C 1
ATOM 1500 O O . ASN A 1 190 ? 12.502 -5.816 6.506 1.00 95.12 190 ASN A O 1
ATOM 1504 N N . HIS A 1 191 ? 12.551 -5.824 4.252 1.00 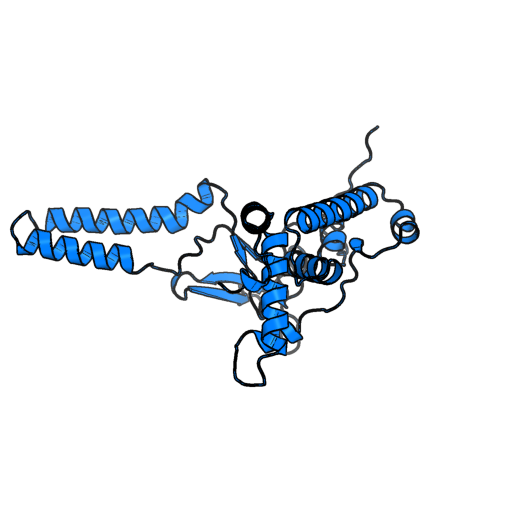93.69 191 HIS A N 1
ATOM 1505 C CA . HIS A 1 191 ? 12.124 -7.203 4.110 1.00 93.69 191 HIS A CA 1
ATOM 1506 C C . HIS A 1 191 ? 13.268 -8.172 4.381 1.00 93.69 191 HIS A C 1
ATOM 1508 O O . HIS A 1 191 ? 14.395 -7.950 3.946 1.00 93.69 191 HIS A O 1
ATOM 1514 N N . VAL A 1 192 ? 12.930 -9.300 4.991 1.00 91.06 192 VAL A N 1
ATOM 1515 C CA . VAL A 1 192 ? 13.676 -10.540 4.811 1.00 91.06 192 VAL A CA 1
ATOM 1516 C C . VAL A 1 192 ? 12.710 -11.714 4.650 1.00 91.06 192 VAL A C 1
ATOM 1518 O O . VAL A 1 192 ? 11.620 -11.735 5.243 1.00 91.06 192 VAL A O 1
ATOM 1521 N N . GLY A 1 193 ? 13.123 -12.692 3.851 1.00 81.62 193 GLY A N 1
ATOM 1522 C CA . GLY A 1 193 ? 12.407 -13.930 3.601 1.00 81.62 193 GLY A CA 1
ATOM 1523 C C . GLY A 1 193 ? 12.167 -14.794 4.846 1.00 81.62 193 GLY A C 1
ATOM 1524 O O . GLY A 1 193 ? 12.521 -14.480 5.990 1.00 81.62 193 GLY A O 1
ATOM 1525 N N . THR A 1 194 ? 11.506 -15.925 4.616 1.00 69.81 194 THR A N 1
ATOM 1526 C CA . THR A 1 194 ? 10.970 -16.793 5.670 1.00 69.81 194 THR A CA 1
ATOM 1527 C C . THR A 1 194 ? 12.060 -17.311 6.608 1.00 69.81 194 THR A C 1
ATOM 1529 O O . THR A 1 194 ? 13.011 -17.957 6.184 1.00 69.81 194 THR A O 1
ATOM 1532 N N . GLY A 1 195 ? 11.893 -17.045 7.906 1.00 68.00 195 GLY A N 1
ATOM 1533 C CA . GLY A 1 195 ? 12.817 -17.468 8.965 1.00 68.00 195 GLY A CA 1
ATOM 1534 C C . GLY A 1 195 ? 13.799 -16.388 9.429 1.00 68.00 195 GLY A C 1
ATOM 1535 O O . GLY A 1 195 ? 14.297 -16.500 10.547 1.00 68.00 195 GLY A O 1
ATOM 1536 N N . GLY A 1 196 ? 14.010 -15.327 8.638 1.00 72.38 196 GLY A N 1
ATOM 1537 C CA . GLY A 1 196 ? 14.900 -14.215 8.994 1.00 72.38 196 GLY A CA 1
ATOM 1538 C C . GLY A 1 196 ? 14.223 -13.072 9.752 1.00 72.38 196 GLY A C 1
ATOM 1539 O O . GLY A 1 196 ? 14.884 -12.379 10.515 1.00 72.38 196 GLY A O 1
ATOM 1540 N N . ALA A 1 197 ? 12.915 -12.864 9.567 1.00 78.44 197 ALA A N 1
ATOM 1541 C CA . ALA A 1 197 ? 12.236 -11.681 10.098 1.00 78.44 197 ALA A CA 1
ATOM 1542 C C . ALA A 1 197 ? 12.127 -11.755 11.622 1.00 78.44 197 ALA A C 1
ATOM 1544 O O . ALA A 1 197 ? 11.463 -12.656 12.140 1.00 78.44 197 ALA A O 1
ATOM 1545 N N . GLN A 1 198 ? 12.761 -10.823 12.335 1.00 83.88 198 GLN A N 1
ATOM 1546 C CA . GLN A 1 198 ? 12.687 -10.730 13.796 1.00 83.88 198 GLN A CA 1
ATOM 1547 C C . GLN A 1 198 ? 11.508 -9.870 14.253 1.00 83.88 198 GLN A C 1
ATOM 1549 O O . GLN A 1 198 ? 10.921 -10.154 15.296 1.00 83.88 198 GLN A O 1
ATOM 1554 N N . GLY A 1 199 ? 11.179 -8.839 13.472 1.00 84.75 199 GLY A N 1
ATOM 1555 C CA . GLY A 1 199 ? 10.114 -7.893 13.752 1.00 84.75 199 GLY A CA 1
ATOM 1556 C C . GLY A 1 199 ? 8.741 -8.405 13.324 1.00 84.75 199 GLY A C 1
ATOM 1557 O O . GLY A 1 199 ? 8.540 -8.862 12.196 1.00 84.75 199 GLY A O 1
ATOM 1558 N N . GLU A 1 200 ? 7.781 -8.279 14.227 1.00 87.12 200 GLU A N 1
ATOM 1559 C CA . GLU A 1 200 ? 6.368 -8.535 14.007 1.00 87.12 200 GLU A CA 1
ATOM 1560 C C . GLU A 1 200 ? 5.610 -7.209 14.048 1.00 87.12 200 GLU A C 1
ATOM 1562 O O . GLU A 1 200 ? 5.699 -6.457 15.021 1.00 87.12 200 GLU A O 1
ATOM 1567 N N . VAL A 1 201 ? 4.878 -6.919 12.970 1.00 88.12 201 VAL A N 1
ATOM 1568 C CA . VAL A 1 201 ? 3.989 -5.758 12.904 1.00 88.12 201 VAL A CA 1
ATOM 1569 C C . VAL A 1 201 ? 2.584 -6.205 13.269 1.00 88.12 201 VAL A C 1
ATOM 1571 O O . VAL A 1 201 ? 1.985 -7.015 12.557 1.00 88.12 201 VAL A O 1
ATOM 1574 N N . ALA A 1 202 ? 2.042 -5.641 14.340 1.00 84.94 202 ALA A N 1
ATOM 1575 C CA . ALA A 1 202 ? 0.692 -5.920 14.798 1.00 84.94 202 ALA A CA 1
ATOM 1576 C C . ALA A 1 202 ? -0.120 -4.630 14.908 1.00 84.94 202 ALA A C 1
ATOM 1578 O O . ALA A 1 202 ? 0.415 -3.533 15.054 1.00 84.94 202 ALA A O 1
ATOM 1579 N N . PHE A 1 203 ? -1.439 -4.768 14.810 1.00 83.06 203 PHE A N 1
ATOM 1580 C CA . PHE A 1 203 ? -2.345 -3.717 15.244 1.00 83.06 203 PHE A CA 1
ATOM 1581 C C . PHE A 1 203 ? -2.753 -4.009 16.690 1.00 83.06 203 PHE A C 1
ATOM 1583 O O . PHE A 1 203 ? -3.464 -4.983 16.951 1.00 83.06 203 PHE A O 1
ATOM 1590 N N . GLU A 1 204 ? -2.304 -3.166 17.612 1.00 82.00 204 GLU A N 1
ATOM 1591 C CA . GLU A 1 204 ? -2.630 -3.236 19.029 1.00 82.00 204 GLU A CA 1
ATOM 1592 C C . GLU A 1 204 ? -4.013 -2.651 19.257 1.00 82.00 204 GLU A C 1
ATOM 1594 O O . GLU A 1 204 ? -4.193 -1.432 19.265 1.00 82.00 204 GLU A O 1
ATOM 1599 N N . TYR A 1 205 ? -4.995 -3.531 19.462 1.00 71.81 205 TYR A N 1
ATOM 1600 C CA . TYR A 1 205 ? -6.381 -3.117 19.633 1.00 71.81 205 TYR A CA 1
ATOM 1601 C C . TYR A 1 205 ? -6.514 -2.108 20.777 1.00 71.81 205 TYR A C 1
ATOM 1603 O O . TYR A 1 205 ? -6.850 -0.965 20.531 1.00 71.81 205 TYR A O 1
ATOM 1611 N N . PHE A 1 206 ? -6.156 -2.449 22.012 1.00 73.75 206 PHE A N 1
ATOM 1612 C CA . PHE A 1 206 ? -6.390 -1.551 23.153 1.00 73.75 206 PHE A CA 1
ATOM 1613 C C . PHE A 1 206 ? -5.630 -0.216 23.107 1.00 73.75 206 PHE A C 1
ATOM 1615 O O . PHE A 1 206 ? -6.059 0.737 23.753 1.00 73.75 206 PHE A O 1
ATOM 1622 N N . SER A 1 207 ? -4.539 -0.142 22.346 1.00 75.50 207 SER A N 1
ATOM 1623 C CA . SER A 1 207 ? -3.741 1.080 22.177 1.00 75.50 207 SER A CA 1
ATOM 1624 C C . SER A 1 207 ? -4.134 1.886 20.936 1.00 75.50 207 SER A C 1
ATOM 1626 O O . SER A 1 207 ? -3.564 2.948 20.704 1.00 75.50 207 SER A O 1
ATOM 1628 N N . ASP A 1 208 ? -5.066 1.373 20.130 1.00 75.69 208 ASP A N 1
ATOM 1629 C CA . ASP A 1 208 ? -5.481 1.917 18.837 1.00 75.69 208 ASP A CA 1
ATOM 1630 C C . ASP A 1 208 ? -4.307 2.305 17.919 1.00 75.69 208 ASP A C 1
ATOM 1632 O O . ASP A 1 208 ? -4.273 3.377 17.312 1.00 75.69 208 ASP A O 1
ATOM 1636 N N . GLY A 1 209 ? -3.296 1.437 17.841 1.00 80.25 209 GLY A N 1
ATOM 1637 C CA . GLY A 1 209 ? -2.029 1.764 17.193 1.00 80.25 209 GLY A CA 1
ATOM 1638 C C . GLY A 1 209 ? -1.340 0.558 16.577 1.00 80.25 209 GLY A C 1
ATOM 1639 O O . GLY A 1 209 ? -1.571 -0.580 16.970 1.00 80.25 209 GLY A O 1
ATOM 1640 N N . TYR A 1 210 ? -0.475 0.808 15.597 1.00 85.62 210 TYR A N 1
ATOM 1641 C CA . TYR A 1 210 ? 0.415 -0.227 15.078 1.00 85.62 210 TYR A CA 1
ATOM 1642 C C . TYR A 1 210 ? 1.676 -0.310 15.935 1.00 85.62 210 TYR A C 1
ATOM 1644 O O . TYR A 1 210 ? 2.260 0.718 16.278 1.00 85.62 210 TYR A O 1
ATOM 1652 N N . SER A 1 211 ? 2.099 -1.529 16.247 1.00 89.38 211 SER A N 1
ATOM 1653 C CA . SER A 1 211 ? 3.346 -1.833 16.938 1.00 89.38 211 SER A CA 1
ATOM 1654 C C . SER A 1 211 ? 4.289 -2.584 16.000 1.00 89.38 211 SER A C 1
ATOM 1656 O O . SER A 1 211 ? 3.854 -3.316 15.110 1.00 89.38 211 SER A O 1
ATOM 1658 N N . LEU A 1 212 ? 5.591 -2.380 16.194 1.00 90.75 212 LEU A N 1
ATOM 1659 C CA . LEU A 1 212 ? 6.647 -3.242 15.674 1.00 90.75 212 LEU A CA 1
ATOM 1660 C C . LEU A 1 212 ? 7.410 -3.772 16.884 1.00 90.75 212 LEU A C 1
ATOM 1662 O O . LEU A 1 212 ? 8.026 -2.990 17.609 1.00 90.75 212 LEU A O 1
ATOM 1666 N N . ALA A 1 213 ? 7.351 -5.079 17.111 1.00 89.62 213 ALA A N 1
ATOM 1667 C CA . ALA A 1 213 ? 7.991 -5.723 18.250 1.00 89.62 213 ALA A CA 1
ATOM 1668 C C . ALA A 1 213 ? 8.858 -6.897 17.798 1.00 89.62 213 ALA A C 1
ATOM 1670 O O . ALA A 1 213 ? 8.565 -7.557 16.805 1.00 89.62 213 ALA A O 1
ATOM 1671 N N . VAL A 1 214 ? 9.934 -7.167 18.536 1.00 89.12 214 VAL A N 1
ATOM 1672 C CA . VAL A 1 214 ? 10.699 -8.404 18.367 1.00 89.12 214 VAL A CA 1
ATOM 1673 C C . VAL A 1 214 ? 10.034 -9.479 19.222 1.00 89.12 214 VAL A C 1
ATOM 1675 O O . VAL A 1 214 ? 9.968 -9.352 20.445 1.00 89.12 214 VAL A O 1
ATOM 1678 N N . SER A 1 215 ? 9.538 -10.530 18.573 1.00 79.00 215 SER A N 1
ATOM 1679 C CA . SER A 1 215 ? 8.767 -11.606 19.210 1.00 79.00 215 SER A CA 1
ATOM 1680 C C . SER A 1 215 ? 9.491 -12.954 19.109 1.00 79.00 215 SER A C 1
ATOM 1682 O O . SER A 1 215 ? 10.404 -13.148 18.303 1.00 79.00 215 SER A O 1
ATOM 1684 N N . GLY A 1 216 ? 9.062 -13.929 19.918 1.00 75.31 216 GLY A N 1
ATOM 1685 C CA . GLY A 1 216 ? 9.484 -15.329 19.772 1.00 75.31 216 GLY A CA 1
ATOM 1686 C C . GLY A 1 216 ? 10.896 -15.647 20.277 1.00 75.31 216 GLY A C 1
ATOM 1687 O O . GLY A 1 216 ? 11.568 -16.494 19.697 1.00 75.31 216 GLY A O 1
ATOM 1688 N N . GLY A 1 217 ? 11.365 -14.962 21.327 1.00 73.56 217 GLY A N 1
ATOM 1689 C CA . GLY A 1 217 ? 12.681 -15.215 21.939 1.00 73.56 217 GLY A CA 1
ATOM 1690 C C . GLY A 1 217 ? 13.874 -14.765 21.090 1.00 73.56 217 GLY A C 1
ATOM 1691 O O . GLY A 1 217 ? 15.016 -15.072 21.420 1.00 73.56 217 GLY A O 1
ATOM 1692 N N . ARG A 1 218 ? 13.614 -14.042 19.998 1.00 80.69 218 ARG A N 1
ATOM 1693 C CA . ARG A 1 218 ? 14.642 -13.417 19.170 1.00 80.69 218 ARG A CA 1
ATOM 1694 C C . ARG A 1 218 ? 15.177 -12.169 19.866 1.00 80.69 218 ARG A C 1
ATOM 1696 O O . ARG A 1 218 ? 14.452 -11.486 20.584 1.00 80.69 218 ARG A O 1
ATOM 1703 N N . SER A 1 219 ? 16.442 -11.863 19.623 1.00 84.06 219 SER A N 1
ATOM 1704 C CA . SER A 1 219 ? 17.088 -10.627 20.058 1.00 84.06 219 SER A CA 1
ATOM 1705 C C . SER A 1 219 ? 17.693 -9.933 18.851 1.00 84.06 219 SER A C 1
ATOM 1707 O O . SER A 1 219 ? 18.149 -10.604 17.928 1.00 84.06 219 SER A O 1
ATOM 1709 N N . VAL A 1 220 ? 17.715 -8.605 18.882 1.00 87.81 220 VAL A N 1
ATOM 1710 C CA . VAL A 1 220 ? 18.423 -7.783 17.899 1.00 87.81 220 VAL A CA 1
ATOM 1711 C C . VAL A 1 220 ? 19.519 -7.043 18.654 1.00 87.81 220 VAL A C 1
ATOM 1713 O O . VAL A 1 220 ? 19.243 -6.373 19.653 1.00 87.81 220 VAL A O 1
ATOM 1716 N N . GLY A 1 221 ? 20.767 -7.246 18.240 1.00 89.88 221 GLY A N 1
ATOM 1717 C CA . GLY A 1 221 ? 21.936 -6.622 18.843 1.00 89.88 221 GLY A CA 1
ATOM 1718 C C . GLY A 1 221 ? 21.993 -5.116 18.584 1.00 89.88 221 GLY A C 1
ATOM 1719 O O . GLY A 1 221 ? 21.371 -4.585 17.665 1.00 89.88 221 GLY A O 1
ATOM 1720 N N . ALA A 1 222 ? 22.771 -4.399 19.396 1.00 93.56 222 ALA A N 1
ATOM 1721 C CA . ALA A 1 222 ? 23.010 -2.980 19.156 1.00 93.56 222 ALA A CA 1
ATOM 1722 C C . ALA A 1 222 ? 23.716 -2.782 17.803 1.00 93.56 222 ALA A C 1
ATOM 1724 O O . ALA A 1 222 ? 24.788 -3.338 17.573 1.00 93.56 222 ALA A O 1
ATOM 1725 N N . GLY A 1 223 ? 23.116 -1.974 16.926 1.00 94.25 223 GLY A N 1
ATOM 1726 C CA . GLY A 1 223 ? 23.614 -1.738 15.568 1.00 94.25 223 GLY A CA 1
ATOM 1727 C C . GLY A 1 223 ? 23.158 -2.766 14.528 1.00 94.25 223 GLY A C 1
ATOM 1728 O O . GLY A 1 223 ? 23.466 -2.582 13.353 1.00 94.25 223 GLY A O 1
ATOM 1729 N N . GLU A 1 224 ? 22.417 -3.806 14.921 1.00 92.56 224 GLU A N 1
ATOM 1730 C CA . GLU A 1 224 ? 21.788 -4.732 13.977 1.00 92.56 224 GLU A CA 1
ATOM 1731 C C . GLU A 1 224 ? 20.459 -4.179 13.452 1.00 92.56 224 GLU A C 1
ATOM 1733 O O . GLU A 1 224 ? 19.736 -3.448 14.134 1.00 92.56 224 GLU A O 1
ATOM 1738 N N . GLU A 1 225 ? 20.137 -4.543 12.216 1.00 92.19 225 GLU A N 1
ATOM 1739 C CA . GLU A 1 225 ? 18.900 -4.139 11.564 1.00 92.19 225 GLU A CA 1
ATOM 1740 C C . GLU A 1 225 ? 17.724 -5.028 11.993 1.00 92.19 225 GLU A C 1
ATOM 1742 O O . GLU A 1 225 ? 17.837 -6.251 12.089 1.00 92.19 225 GLU A O 1
ATOM 1747 N N . VAL A 1 226 ? 16.570 -4.398 12.230 1.00 92.44 226 VAL A N 1
ATOM 1748 C CA . VAL A 1 226 ? 15.306 -5.097 12.480 1.00 92.44 226 VAL A CA 1
ATOM 1749 C C . VAL A 1 226 ? 14.600 -5.315 11.147 1.00 92.44 226 VAL A C 1
ATOM 1751 O O . VAL A 1 226 ? 14.147 -4.356 10.521 1.00 92.44 226 VAL A O 1
ATOM 1754 N N . PHE A 1 227 ? 14.446 -6.576 10.746 1.00 93.50 227 PHE A N 1
ATOM 1755 C CA . PHE A 1 227 ? 13.722 -6.933 9.528 1.00 93.50 227 PHE A CA 1
ATOM 1756 C C . PHE A 1 227 ? 12.295 -7.390 9.819 1.00 93.50 227 PHE A C 1
ATOM 1758 O O . PHE A 1 227 ? 12.018 -8.018 10.846 1.00 93.50 227 PHE A O 1
ATOM 1765 N N . ILE A 1 228 ? 11.400 -7.144 8.862 1.00 92.50 228 ILE A N 1
ATOM 1766 C CA . ILE A 1 228 ? 10.023 -7.646 8.856 1.00 92.50 228 ILE A CA 1
ATOM 1767 C C . ILE A 1 228 ? 9.765 -8.526 7.626 1.00 92.50 228 ILE A C 1
ATOM 1769 O O . ILE A 1 228 ? 10.508 -8.519 6.645 1.00 92.50 228 ILE A O 1
ATOM 1773 N N . SER A 1 229 ? 8.675 -9.291 7.642 1.00 91.38 229 SER A N 1
ATOM 1774 C CA . SER A 1 229 ? 8.204 -9.989 6.441 1.00 91.38 229 SER A CA 1
ATOM 1775 C C . SER A 1 229 ? 7.171 -9.140 5.698 1.00 91.38 229 SER A C 1
ATOM 1777 O O . SER A 1 229 ? 6.173 -8.720 6.281 1.00 91.38 229 SER A O 1
ATOM 1779 N N . TYR A 1 230 ? 7.350 -8.946 4.388 1.00 92.25 230 TYR A N 1
ATOM 1780 C CA . TYR A 1 230 ? 6.349 -8.326 3.505 1.00 92.25 230 TYR A CA 1
ATOM 1781 C C . TYR A 1 230 ? 5.273 -9.334 3.039 1.00 92.25 230 TYR A C 1
ATOM 1783 O O . TYR A 1 230 ? 4.435 -9.033 2.173 1.00 92.25 230 TYR A O 1
ATOM 1791 N N . GLY A 1 231 ? 5.282 -10.533 3.633 1.00 89.38 231 GLY A N 1
ATOM 1792 C CA . GLY A 1 231 ? 4.458 -11.680 3.274 1.00 89.38 231 GLY A CA 1
ATOM 1793 C C . GLY A 1 231 ? 5.118 -12.587 2.227 1.00 89.38 231 GLY A C 1
ATOM 1794 O O . GLY A 1 231 ? 6.250 -12.341 1.817 1.00 89.38 231 GLY A O 1
ATOM 1795 N N . PRO A 1 232 ? 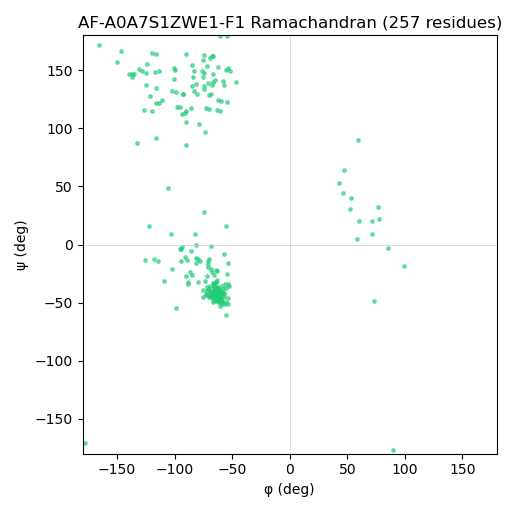4.410 -13.636 1.774 1.00 91.12 232 PRO A N 1
ATOM 1796 C CA . PRO A 1 232 ? 4.916 -14.553 0.759 1.00 91.12 232 PRO A CA 1
ATOM 1797 C C . PRO A 1 232 ? 4.899 -13.875 -0.618 1.00 91.12 232 PRO A C 1
ATOM 1799 O O . PRO A 1 232 ? 3.854 -13.801 -1.271 1.00 91.12 232 PRO A O 1
ATOM 1802 N N . ARG A 1 233 ? 6.041 -13.321 -1.031 1.00 93.69 233 ARG A N 1
ATOM 1803 C CA . ARG A 1 233 ? 6.219 -12.600 -2.299 1.00 93.69 233 ARG A CA 1
ATOM 1804 C C . ARG A 1 233 ? 7.204 -13.340 -3.190 1.00 93.69 233 ARG A C 1
ATOM 1806 O O . ARG A 1 233 ? 8.267 -13.713 -2.713 1.00 93.69 233 ARG A O 1
ATOM 1813 N N . SER A 1 234 ? 6.881 -13.499 -4.471 1.00 95.38 234 SER A N 1
ATOM 1814 C CA . SER A 1 234 ? 7.859 -13.963 -5.463 1.00 95.38 234 SER A CA 1
ATOM 1815 C C . SER A 1 234 ? 8.853 -12.861 -5.822 1.00 95.38 234 SER A C 1
ATOM 1817 O O . SER A 1 234 ? 8.572 -11.679 -5.588 1.00 95.38 234 SER A O 1
ATOM 1819 N N . ASN A 1 235 ? 9.985 -13.217 -6.437 1.00 96.12 235 ASN A N 1
ATOM 1820 C CA . ASN A 1 235 ? 10.952 -12.215 -6.883 1.00 96.12 235 ASN A CA 1
ATOM 1821 C C . ASN A 1 235 ? 10.371 -11.290 -7.957 1.00 96.12 235 ASN A C 1
ATOM 1823 O O . ASN A 1 235 ? 10.673 -10.101 -7.933 1.00 96.12 235 ASN A O 1
ATOM 1827 N N . ASP A 1 236 ? 9.442 -11.769 -8.789 1.00 95.75 236 ASP A N 1
ATOM 1828 C CA . ASP A 1 236 ? 8.680 -10.920 -9.717 1.00 95.75 236 ASP A CA 1
ATOM 1829 C C . ASP A 1 236 ? 7.929 -9.801 -8.980 1.00 95.75 236 ASP A C 1
ATOM 1831 O O . ASP A 1 236 ? 7.970 -8.635 -9.373 1.00 95.75 236 ASP A O 1
ATOM 1835 N N . GLN A 1 237 ? 7.262 -10.134 -7.868 1.00 95.38 237 GLN A N 1
ATOM 1836 C CA . GLN A 1 237 ? 6.512 -9.159 -7.074 1.00 95.38 237 GLN A CA 1
ATOM 1837 C C . GLN A 1 237 ? 7.427 -8.210 -6.297 1.00 95.38 237 GLN A C 1
ATOM 1839 O O . GLN A 1 237 ? 7.108 -7.021 -6.192 1.00 95.38 237 GLN A O 1
ATOM 1844 N N . LEU A 1 238 ? 8.519 -8.732 -5.729 1.00 96.50 238 LEU A N 1
ATOM 1845 C CA . LEU A 1 238 ? 9.513 -7.932 -5.014 1.00 96.50 238 LEU A CA 1
ATOM 1846 C C . LEU A 1 238 ? 10.163 -6.926 -5.965 1.00 96.50 238 LEU A C 1
ATOM 1848 O O . LEU A 1 238 ? 10.168 -5.728 -5.687 1.00 96.50 238 LEU A O 1
ATOM 1852 N N . LEU A 1 239 ? 10.590 -7.375 -7.142 1.00 96.69 239 LEU A N 1
ATOM 1853 C CA . LEU A 1 239 ? 11.241 -6.515 -8.117 1.00 96.69 239 LEU A CA 1
ATOM 1854 C C . LEU A 1 239 ? 10.262 -5.464 -8.651 1.00 96.69 239 LEU A C 1
ATOM 1856 O O . LEU A 1 239 ? 10.555 -4.270 -8.609 1.00 96.69 239 LEU A O 1
ATOM 1860 N N . GLN A 1 240 ? 9.062 -5.885 -9.066 1.00 96.38 240 GLN A N 1
ATOM 1861 C CA . GLN A 1 240 ? 8.068 -4.994 -9.667 1.00 96.38 240 GLN A CA 1
ATOM 1862 C C . GLN A 1 240 ? 7.579 -3.886 -8.719 1.00 96.38 240 GLN A C 1
ATOM 1864 O O . GLN A 1 240 ? 7.304 -2.774 -9.170 1.00 96.38 240 GLN A O 1
ATOM 1869 N N . TYR A 1 241 ? 7.419 -4.173 -7.423 1.00 96.56 241 TYR A N 1
ATOM 1870 C CA . TYR A 1 241 ? 6.785 -3.235 -6.486 1.00 96.56 241 TYR A CA 1
ATOM 1871 C C . TYR A 1 241 ? 7.698 -2.679 -5.398 1.00 96.56 241 TYR A C 1
ATOM 1873 O O . TYR A 1 241 ? 7.309 -1.706 -4.752 1.00 96.56 241 TYR A O 1
ATOM 1881 N N . TYR A 1 242 ? 8.869 -3.277 -5.190 1.00 96.56 242 TYR A N 1
ATOM 1882 C CA . TYR A 1 242 ? 9.814 -2.879 -4.148 1.00 96.56 242 TYR A CA 1
ATOM 1883 C C . TYR A 1 242 ? 11.223 -2.592 -4.689 1.00 96.56 242 TYR A C 1
ATOM 1885 O O . TYR A 1 242 ? 12.010 -1.977 -3.977 1.00 96.56 242 TYR A O 1
ATOM 1893 N N . GLY A 1 243 ? 11.534 -2.972 -5.935 1.00 96.44 243 GLY A N 1
ATOM 1894 C CA . GLY A 1 243 ? 12.816 -2.662 -6.578 1.00 96.44 243 GLY A CA 1
ATOM 1895 C C . GLY A 1 243 ? 13.981 -3.543 -6.119 1.00 96.44 243 GLY A C 1
ATOM 1896 O O . GLY A 1 243 ? 15.132 -3.135 -6.227 1.00 96.44 243 GLY A O 1
ATOM 1897 N N . PHE A 1 244 ? 13.709 -4.737 -5.583 1.00 95.88 244 PHE A N 1
ATOM 1898 C CA . PHE A 1 244 ? 14.746 -5.706 -5.218 1.00 95.88 244 PHE A CA 1
ATOM 1899 C C . PHE A 1 244 ? 14.269 -7.148 -5.424 1.00 95.88 244 PHE A C 1
ATOM 1901 O O . PHE A 1 244 ? 13.081 -7.404 -5.572 1.00 95.88 244 PHE A O 1
ATOM 1908 N N . SER A 1 245 ? 15.199 -8.099 -5.396 1.00 94.94 245 SER A N 1
ATOM 1909 C CA . SER A 1 245 ? 14.923 -9.540 -5.401 1.00 94.94 245 SER A CA 1
ATOM 1910 C C . SER A 1 245 ? 15.722 -10.225 -4.297 1.00 94.94 245 SER A C 1
ATOM 1912 O O . SER A 1 245 ? 16.831 -9.790 -3.981 1.00 94.94 245 SER A O 1
ATOM 1914 N N . GLU A 1 246 ? 15.214 -11.325 -3.754 1.00 93.75 246 GLU A N 1
ATOM 1915 C CA . GLU A 1 246 ? 15.902 -12.108 -2.730 1.00 93.75 246 GLU A CA 1
ATOM 1916 C C . GLU A 1 246 ? 16.587 -13.347 -3.311 1.00 93.75 246 GLU A C 1
ATOM 1918 O O . GLU A 1 246 ? 16.066 -14.047 -4.186 1.00 93.75 246 GLU A O 1
ATOM 1923 N N . ARG A 1 247 ? 17.769 -13.660 -2.771 1.00 90.75 247 ARG A N 1
ATOM 1924 C CA . ARG A 1 247 ? 18.453 -14.923 -3.060 1.00 90.75 247 ARG A CA 1
ATOM 1925 C C . ARG A 1 247 ? 17.746 -16.058 -2.326 1.00 90.75 247 ARG A C 1
ATOM 1927 O O . ARG A 1 247 ? 17.453 -15.923 -1.145 1.00 90.75 247 ARG A O 1
ATOM 1934 N N . ALA A 1 248 ? 17.542 -17.185 -3.012 1.00 90.12 248 ALA A N 1
ATOM 1935 C CA . ALA A 1 248 ? 16.898 -18.376 -2.449 1.00 90.12 248 ALA A CA 1
ATOM 1936 C C . ALA A 1 248 ? 15.523 -18.089 -1.808 1.00 90.12 248 ALA A C 1
ATOM 1938 O O . ALA A 1 248 ? 15.189 -18.641 -0.761 1.00 90.12 248 ALA A O 1
ATOM 1939 N N . ASN A 1 249 ? 14.728 -17.221 -2.442 1.00 93.38 249 ASN A N 1
ATOM 1940 C CA . ASN A 1 249 ? 13.385 -16.888 -1.986 1.00 93.38 249 ASN A CA 1
ATOM 1941 C C . ASN A 1 249 ? 12.476 -18.140 -2.028 1.00 93.38 249 ASN A C 1
ATOM 1943 O O . ASN A 1 249 ? 12.203 -18.658 -3.112 1.00 93.38 249 ASN A O 1
ATOM 1947 N N . PRO A 1 250 ? 11.969 -18.636 -0.882 1.00 92.12 250 PRO A N 1
ATOM 1948 C CA . PRO A 1 250 ? 11.139 -19.843 -0.839 1.00 92.12 250 PRO A CA 1
ATOM 1949 C C . PRO A 1 250 ? 9.749 -19.648 -1.461 1.00 92.12 250 PRO A C 1
ATOM 1951 O O . PRO A 1 250 ? 9.020 -20.617 -1.662 1.00 92.12 250 PRO A O 1
ATOM 1954 N N . HIS A 1 251 ? 9.361 -18.401 -1.731 1.00 93.62 251 HIS A N 1
ATOM 1955 C CA . HIS A 1 251 ? 8.109 -18.028 -2.380 1.00 93.62 251 HIS A CA 1
ATOM 1956 C C . HIS A 1 251 ? 8.300 -17.646 -3.846 1.00 93.62 251 HIS A C 1
ATOM 1958 O O . HIS A 1 251 ? 7.365 -17.132 -4.465 1.00 93.62 251 HIS A O 1
ATOM 1964 N N . ASP A 1 252 ? 9.497 -17.865 -4.393 1.00 94.94 252 ASP A N 1
ATOM 1965 C CA . ASP A 1 252 ? 9.748 -17.564 -5.788 1.00 94.94 252 ASP A CA 1
ATOM 1966 C C . ASP A 1 252 ? 8.953 -18.481 -6.713 1.00 94.94 252 ASP A C 1
ATOM 1968 O O . ASP A 1 252 ? 8.695 -19.650 -6.410 1.00 94.94 252 ASP A O 1
ATOM 1972 N N . VAL A 1 253 ? 8.549 -17.930 -7.851 1.00 93.25 253 VAL A N 1
ATOM 1973 C CA . VAL A 1 253 ? 7.791 -18.653 -8.869 1.00 93.25 253 VAL A CA 1
ATOM 1974 C C . VAL A 1 253 ? 8.308 -18.262 -10.239 1.00 93.25 253 VAL A C 1
ATOM 1976 O O . VAL A 1 253 ? 8.682 -17.117 -10.461 1.00 93.25 253 VAL A O 1
ATOM 1979 N N . TYR A 1 254 ? 8.276 -19.210 -11.169 1.00 91.19 254 TYR A N 1
ATOM 1980 C CA . TYR A 1 254 ? 8.553 -18.950 -12.573 1.00 91.19 254 TYR A CA 1
ATOM 1981 C C . TYR A 1 254 ? 7.282 -19.180 -13.385 1.00 91.19 254 TYR A C 1
ATOM 1983 O O . TYR A 1 254 ? 6.708 -20.273 -13.352 1.00 91.19 254 TYR A O 1
ATOM 1991 N N . VAL A 1 255 ? 6.827 -18.152 -14.103 1.00 91.62 255 VAL A N 1
ATOM 1992 C CA . VAL A 1 255 ? 5.640 -18.251 -14.955 1.00 91.62 255 VAL A CA 1
ATOM 1993 C C . VAL A 1 255 ? 6.068 -18.659 -16.357 1.00 91.62 255 VAL A C 1
ATOM 1995 O O . VAL A 1 255 ? 6.722 -17.900 -17.071 1.00 91.62 255 VAL A O 1
ATOM 1998 N N . MET A 1 256 ? 5.676 -19.867 -16.764 1.00 87.00 256 MET A N 1
ATOM 1999 C CA . MET A 1 256 ? 5.912 -20.329 -18.129 1.00 87.00 256 MET A CA 1
ATOM 2000 C C . MET A 1 256 ? 5.014 -19.568 -19.116 1.00 87.00 256 MET A C 1
ATOM 2002 O O . MET A 1 256 ? 3.831 -19.360 -18.824 1.00 87.00 256 MET A O 1
ATOM 2006 N N . PRO A 1 257 ? 5.539 -19.174 -20.289 1.00 80.06 257 PRO A N 1
ATOM 2007 C CA . PRO A 1 257 ? 4.708 -18.620 -21.346 1.00 80.06 257 PRO A CA 1
ATOM 2008 C C . PRO A 1 257 ? 3.677 -19.659 -21.824 1.00 80.06 257 PRO A C 1
ATOM 2010 O O . PRO A 1 257 ? 3.927 -20.864 -21.718 1.00 80.06 257 PRO A O 1
ATOM 2013 N N . PRO A 1 258 ? 2.517 -19.215 -22.341 1.00 78.62 258 PRO A N 1
ATOM 2014 C CA . PRO A 1 258 ? 1.562 -20.120 -22.967 1.00 78.62 258 PRO A CA 1
ATOM 2015 C C . PRO A 1 258 ? 2.225 -20.873 -24.130 1.00 78.62 258 PRO A C 1
ATOM 2017 O O . PRO A 1 258 ? 3.030 -20.290 -24.861 1.00 78.62 258 PRO A O 1
ATOM 2020 N N . LEU A 1 259 ? 1.890 -22.162 -24.248 1.00 67.69 259 LEU A N 1
ATOM 2021 C CA . LEU A 1 259 ? 2.321 -23.048 -25.334 1.00 67.69 259 LEU A CA 1
ATOM 2022 C C . LEU A 1 259 ? 1.673 -22.665 -26.669 1.00 67.69 259 LEU A C 1
ATOM 2024 O O . LEU A 1 259 ? 0.479 -22.279 -26.649 1.00 67.69 259 LEU A O 1
#

Radius of gyration: 23.36 Å; Cα contacts (8 Å, |Δi|>4): 290; chains: 1; bounding box: 64×49×61 Å

pLDDT: mean 86.82, std 12.03, range [43.59, 98.44]

Foldseek 3Di:
DQLPLFQPPDPQLVVLLVVFDPLLVQLSVLLSVQVVLVVDPPPDDPCSVLNVPDDPDAQFCLPDDPVRVVVVVAVVLVVVSVVVVVSLVVSCVSNVTDPADSSSSVSSSLCQLLQKDKDLAPPPAQDPCVLVVVLVVVLCVCVVVPVDDNVVSVVVNVCSVVVVCCNGPPVSVVVVDMDIDGARPVSPAAADADPPAQWDWDQDRVVSHIDIDRDDPDDADVVGGHHHHPPLDAQSSCRNRPNGGDDPHPSHDGDDDDD